Prote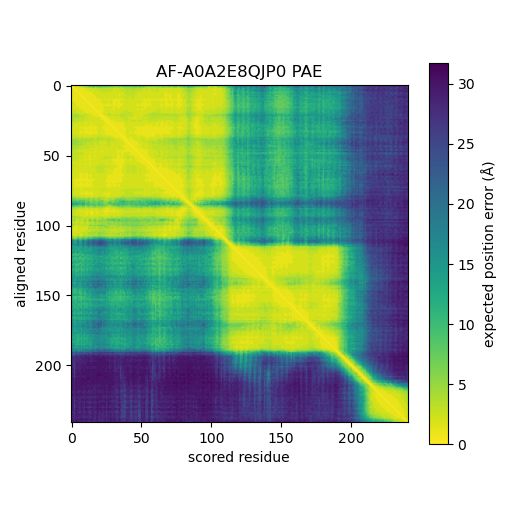in AF-A0A2E8QJP0-F1 (afdb_monomer)

Solvent-accessible surface area (backbone atoms only — not comparable to full-atom values): 14200 Å² total; per-residue (Å²): 132,55,68,49,52,54,55,50,52,50,53,40,52,24,43,43,46,39,52,76,70,68,48,79,75,40,31,68,69,56,50,44,33,37,29,38,50,53,87,47,73,66,39,60,78,67,49,41,79,80,41,67,46,42,38,72,43,58,87,53,52,70,70,59,46,48,49,49,52,51,47,30,36,76,36,47,34,31,40,80,42,70,35,92,88,73,73,42,65,18,51,41,50,36,92,75,52,44,63,88,65,43,50,60,54,79,76,52,59,75,70,71,80,71,75,59,55,75,67,33,46,52,44,30,52,51,51,52,49,53,51,49,52,50,25,66,75,68,72,45,57,68,90,79,47,85,50,69,73,52,46,48,50,44,34,71,67,57,41,85,48,69,69,55,42,36,72,69,64,31,78,95,66,64,56,81,75,56,59,53,53,39,52,54,48,52,43,53,73,69,63,71,68,74,83,73,76,82,62,82,86,63,84,66,86,83,82,74,78,84,78,66,95,60,55,71,62,49,51,52,50,49,54,52,50,54,50,51,51,52,54,51,52,53,52,57,58,64,74,76,111

pLDDT: mean 86.05, std 16.23, range [33.75, 98.19]

Foldseek 3Di:
DDPLLVVLVLLQVQQVQCVVVVHDFADLQVSLCQLLLNDDPCCVVRVSNPTRNGNVPVVQDSVLSSLQVVQQCVQVQWDWDQDPVPRDTGIHGHPDRPSVSGDS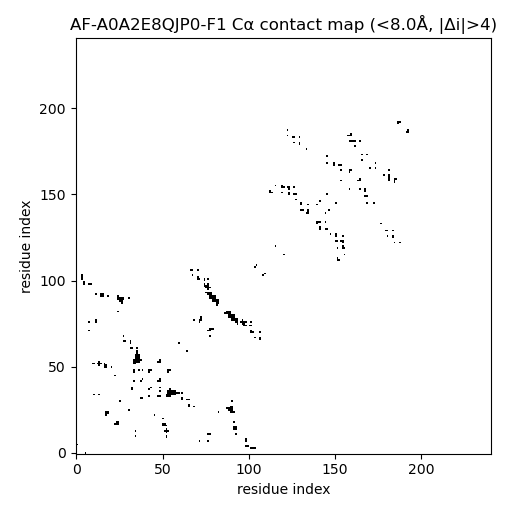CVSVPDPPLPPDDPLLVVLLVLVVVLLVVVCVVVVNDSVLAQDSSLSSVCSVVLDQDPVSSCVSCPPVSDDPSCVVSNVSSVCSVVVVPPPPPPCPVDPDPPPDDDDDDPVVVVVVVVVVVVVVVVVVVVVVVVVVD

Nearest PDB structures (foldseek):
  4q48-assembly1_A  TM=7.851E-01  e=2.881E-02  Deinococcus radiodurans R1 = ATCC 13939 = DSM 20539
  4cdg-assembly2_B  TM=3.710E-01  e=1.318E-04  Homo sapiens
  4q47-assembly1_A  TM=7.027E-01  e=3.370E-02  Deinococcus radiodurans R1 = ATCC 13939 = DSM 20539
  4tmu-assembly1_A  TM=8.587E-01  e=1.536E-01  Cronobacter sakazakii ATCC BAA-894
  6yhr-assembly1_A  TM=7.689E-01  e=7.001E-01  Homo sapiens

Secondary structure (DSSP, 8-state):
--HHHHHHHHHHHHHHHHHHTTPPPB-HHHHHHHHTT---HHHHHTTGGGSTTTTS-TTS-HHHHHHHHHHHHHTTSEEEEE-TTT--EEEEE-SS--GGG--HHHHS---GGG---HHHHHHHHHHHHHHHHHHHHHT--GGGS--HHHHHHHHHH---SHHHHHHHH-GGG--GGGHHHHHHHHHHHHT--TT-STTTT--------PPPTTHHHHHHHHHHHHHHHHHHHHHHHHH--

Sequence (241 aa):
MSIDRAISEHILLALRALEESGKPLMGKRNITLFLQGKVNANSLELELHLQPGWGTLPFISIRKLQSILDGMIEAGIIEIYESPKKGFPVLRASQDPLLEKFSLQSIFPLETGLDLSNQELRLFRLLRKQRADIANETGLFFTKLIPDKALIQIAKSKPKDIDELLSIIGLRRMRDEYSRFIQTISIFNSGEDRESEDLASGESDVNNQPLGNHGALEEKKLEESLFQLNELMKQVIAEDE

Mean predicted aligned error: 13.96 Å

Radius of gyration: 26.56 Å; Cα contacts (8 Å, |Δi|>4): 219; chains: 1; bounding box: 60×56×65 Å

Structure (mmCIF, N/CA/C/O backbone):
data_AF-A0A2E8QJP0-F1
#
_entry.id   AF-A0A2E8QJP0-F1
#
loop_
_atom_site.group_PDB
_atom_site.id
_atom_site.type_symbol
_atom_site.label_atom_id
_atom_site.label_alt_id
_atom_site.label_comp_id
_atom_site.label_asym_id
_atom_site.label_entity_id
_atom_site.label_seq_id
_atom_site.pdbx_PDB_ins_code
_atom_site.Cartn_x
_atom_site.Cartn_y
_atom_site.Cartn_z
_atom_site.occupancy
_atom_site.B_iso_or_equiv
_atom_site.auth_seq_id
_atom_site.auth_comp_id
_atom_site.auth_asym_id
_atom_site.auth_atom_id
_atom_site.pdbx_PDB_model_num
ATOM 1 N N . MET A 1 1 ? 12.442 -6.900 18.381 1.00 71.50 1 MET A N 1
ATOM 2 C CA . MET A 1 1 ? 10.997 -6.852 18.065 1.00 71.50 1 MET A CA 1
ATOM 3 C C . MET A 1 1 ? 10.871 -6.623 16.564 1.00 71.50 1 MET A C 1
ATOM 5 O O . MET A 1 1 ? 11.547 -5.726 16.076 1.00 71.50 1 MET A O 1
ATOM 9 N N . SER A 1 2 ? 10.137 -7.460 15.821 1.00 92.75 2 SER A N 1
ATOM 10 C CA . SER A 1 2 ? 9.938 -7.253 14.375 1.00 92.75 2 SER A CA 1
ATOM 11 C C . SER A 1 2 ? 8.981 -6.083 14.122 1.00 92.75 2 SER A C 1
ATOM 13 O O . SER A 1 2 ? 8.158 -5.764 14.981 1.00 92.75 2 SER A O 1
ATOM 15 N N . ILE A 1 3 ? 9.075 -5.451 12.947 1.00 93.31 3 ILE A N 1
ATOM 16 C CA . ILE A 1 3 ? 8.172 -4.355 12.555 1.00 93.31 3 ILE A CA 1
ATOM 17 C C . ILE A 1 3 ? 6.721 -4.857 12.505 1.00 93.31 3 ILE A C 1
ATOM 19 O O . ILE A 1 3 ? 5.834 -4.194 13.034 1.00 93.31 3 ILE A O 1
ATOM 23 N N . ASP A 1 4 ? 6.500 -6.055 11.953 1.00 93.94 4 ASP A N 1
ATOM 24 C CA . ASP A 1 4 ? 5.189 -6.719 11.898 1.00 93.94 4 ASP A CA 1
ATOM 25 C C . ASP A 1 4 ? 4.535 -6.787 13.284 1.00 93.94 4 ASP A C 1
ATOM 27 O O . ASP A 1 4 ? 3.384 -6.377 13.466 1.00 93.94 4 ASP A O 1
ATOM 31 N N . ARG A 1 5 ? 5.304 -7.236 14.284 1.00 94.69 5 ARG A N 1
ATOM 32 C CA . ARG A 1 5 ? 4.848 -7.343 15.670 1.00 94.69 5 ARG A CA 1
ATOM 33 C C . ARG A 1 5 ? 4.594 -5.974 16.290 1.00 94.69 5 ARG A C 1
ATOM 35 O O . ARG A 1 5 ? 3.540 -5.785 16.884 1.00 94.69 5 ARG A O 1
ATOM 42 N N . ALA A 1 6 ? 5.510 -5.022 16.112 1.00 94.88 6 ALA A N 1
ATOM 43 C CA . ALA A 1 6 ? 5.374 -3.678 16.669 1.00 94.88 6 ALA A CA 1
ATOM 44 C C . ALA A 1 6 ? 4.109 -2.968 16.157 1.00 94.88 6 ALA A C 1
ATOM 46 O O . ALA A 1 6 ? 3.353 -2.415 16.951 1.00 94.88 6 ALA A O 1
ATOM 47 N N . ILE A 1 7 ? 3.839 -3.023 14.845 1.00 95.62 7 ILE A N 1
ATOM 48 C CA . ILE A 1 7 ? 2.628 -2.425 14.260 1.00 95.62 7 ILE A CA 1
ATOM 49 C C . ILE A 1 7 ? 1.371 -3.139 14.765 1.00 95.62 7 ILE A C 1
ATOM 51 O O . ILE A 1 7 ? 0.409 -2.477 15.158 1.00 95.62 7 ILE A O 1
ATOM 55 N N . SER A 1 8 ? 1.382 -4.473 14.785 1.00 96.50 8 SER A N 1
ATOM 56 C CA . SER A 1 8 ? 0.219 -5.261 15.204 1.00 96.50 8 SER A CA 1
ATOM 57 C C . SER A 1 8 ? -0.136 -5.034 16.673 1.00 96.50 8 SER A C 1
ATOM 59 O O . SER A 1 8 ? -1.297 -4.778 16.989 1.00 96.50 8 SER A O 1
ATOM 61 N N . GLU A 1 9 ? 0.858 -5.070 17.568 1.00 95.69 9 GLU A N 1
ATOM 62 C CA . GLU A 1 9 ? 0.681 -4.775 18.996 1.00 95.69 9 GLU A CA 1
ATOM 63 C C . GLU A 1 9 ? 0.152 -3.354 19.192 1.00 95.69 9 GLU A C 1
ATOM 65 O O . GLU A 1 9 ? -0.781 -3.141 19.965 1.00 95.69 9 GLU A O 1
ATOM 70 N N . HIS A 1 10 ? 0.686 -2.390 18.444 1.00 96.19 10 HIS A N 1
ATOM 71 C CA . HIS A 1 10 ? 0.259 -1.005 18.552 1.00 96.19 10 HIS A CA 1
ATOM 72 C C . HIS A 1 10 ? -1.215 -0.808 18.161 1.00 96.19 10 HIS A C 1
ATOM 74 O O . HIS A 1 10 ? -1.974 -0.159 18.882 1.00 96.19 10 HIS A O 1
ATOM 80 N N . ILE A 1 11 ? -1.644 -1.402 17.043 1.00 97.81 11 ILE A N 1
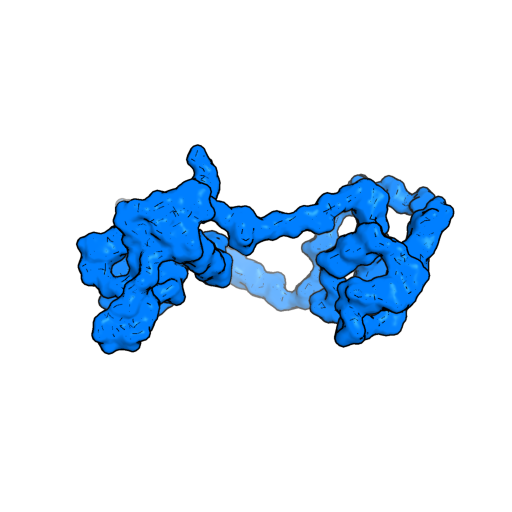ATOM 81 C CA . ILE A 1 11 ? -3.041 -1.338 16.591 1.00 97.81 11 ILE A CA 1
ATOM 82 C C . ILE A 1 11 ? -3.967 -2.066 17.575 1.00 97.81 11 ILE A C 1
ATOM 84 O O . ILE A 1 11 ? -5.045 -1.559 17.883 1.00 97.81 11 ILE A O 1
ATOM 88 N N . LEU A 1 12 ? -3.556 -3.220 18.108 1.00 97.31 12 LEU A N 1
ATOM 89 C CA . LEU A 1 12 ? -4.337 -3.946 19.113 1.00 97.31 12 LEU A CA 1
ATOM 90 C C . LEU A 1 12 ? -4.538 -3.134 20.392 1.00 97.31 12 LEU A C 1
ATOM 92 O O . LEU A 1 12 ? -5.660 -3.062 20.887 1.00 97.31 12 LEU A O 1
ATOM 96 N N . LEU A 1 13 ? -3.474 -2.519 20.914 1.00 96.94 13 LEU A N 1
ATOM 97 C CA . LEU A 1 13 ? -3.552 -1.675 22.108 1.00 96.94 13 LEU A CA 1
ATOM 98 C C . LEU A 1 13 ? -4.499 -0.494 21.887 1.00 96.94 13 LEU A C 1
ATOM 100 O O . LEU A 1 13 ? -5.334 -0.214 22.740 1.00 96.94 13 LEU A O 1
ATOM 104 N N . ALA A 1 14 ? -4.426 0.142 20.717 1.00 97.50 14 ALA A N 1
ATOM 105 C CA . ALA A 1 14 ? -5.326 1.224 20.333 1.00 97.50 14 ALA A CA 1
ATOM 106 C C . ALA A 1 14 ? -6.802 0.772 20.276 1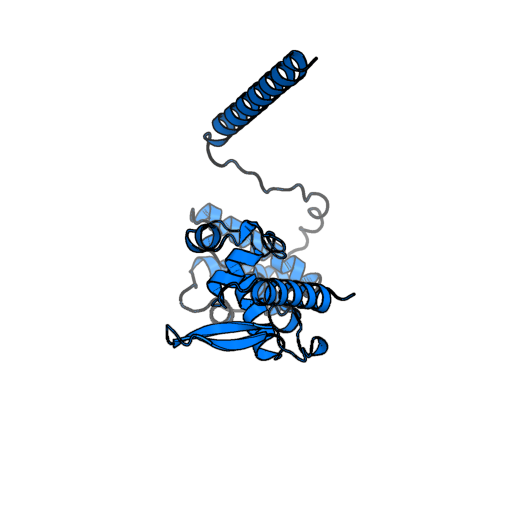.00 97.50 14 ALA A C 1
ATOM 108 O O . ALA A 1 14 ? -7.685 1.464 20.781 1.00 97.50 14 ALA A O 1
ATOM 109 N N . LEU A 1 15 ? -7.083 -0.403 19.701 1.00 97.44 15 LEU A N 1
ATOM 110 C CA . LEU A 1 15 ? -8.443 -0.955 19.641 1.00 97.44 15 LEU A CA 1
ATOM 111 C C . LEU A 1 15 ? -8.984 -1.345 21.022 1.00 97.44 15 LEU A C 1
ATOM 113 O O . LEU A 1 15 ? -10.144 -1.063 21.314 1.00 97.44 15 LEU A O 1
ATOM 117 N N . ARG A 1 16 ? -8.153 -1.956 21.875 1.00 96.81 16 ARG A N 1
ATOM 118 C CA . ARG A 1 16 ? -8.534 -2.311 23.251 1.00 96.81 16 ARG A CA 1
ATOM 119 C C . ARG A 1 16 ? -8.807 -1.069 24.088 1.00 96.81 16 ARG A C 1
ATOM 121 O O . ARG A 1 16 ? -9.842 -1.010 24.734 1.00 96.81 16 ARG A O 1
ATOM 128 N N . ALA A 1 17 ? -7.959 -0.047 23.989 1.00 96.19 17 ALA A N 1
ATOM 129 C CA . ALA A 1 17 ? -8.162 1.215 24.695 1.00 96.19 17 ALA A CA 1
ATOM 130 C C . ALA A 1 17 ? -9.480 1.905 24.301 1.00 96.19 17 ALA A C 1
ATOM 132 O O . ALA A 1 17 ? -10.161 2.457 25.161 1.00 96.19 17 ALA A O 1
ATOM 133 N N . LEU A 1 18 ? -9.867 1.849 23.019 1.00 95.88 18 LEU A N 1
ATOM 134 C CA . LEU A 1 18 ? -11.165 2.356 22.555 1.00 95.88 18 LEU A CA 1
ATOM 135 C C . LEU A 1 18 ? -12.352 1.572 23.131 1.00 95.88 18 LEU A C 1
ATOM 137 O O . LEU A 1 18 ? -13.382 2.164 23.451 1.00 95.88 18 LEU A O 1
ATOM 141 N N . GLU A 1 19 ? -12.226 0.249 23.236 1.00 94.50 19 GLU A N 1
ATOM 142 C CA . GLU A 1 19 ? -13.265 -0.607 23.814 1.00 94.50 19 GLU A CA 1
ATOM 143 C C . GLU A 1 19 ? -13.387 -0.387 25.332 1.00 94.50 19 GLU A C 1
ATOM 145 O O . GLU A 1 19 ? -14.489 -0.189 25.844 1.00 94.50 19 GLU A O 1
ATOM 150 N N . GLU A 1 20 ? -12.256 -0.343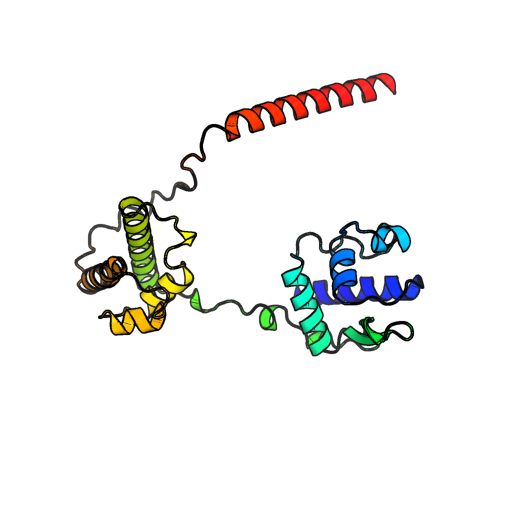 26.039 1.00 95.88 20 GLU A N 1
ATOM 151 C CA . GLU A 1 20 ? -12.169 -0.117 27.486 1.00 95.88 20 GLU A CA 1
ATOM 152 C C . GLU A 1 20 ? -12.690 1.265 27.899 1.00 95.88 20 GLU A C 1
ATOM 154 O O . GLU A 1 20 ? -13.289 1.406 28.966 1.00 95.88 20 GLU A O 1
ATOM 159 N N . SER A 1 21 ? -12.536 2.283 27.046 1.00 95.12 21 SER A N 1
ATOM 160 C CA . SER A 1 21 ? -13.093 3.619 27.287 1.00 95.12 21 SER A CA 1
ATOM 161 C C . SER A 1 21 ? -14.585 3.742 26.961 1.00 95.12 21 SER A C 1
ATOM 163 O O . SER A 1 21 ? -15.151 4.838 27.028 1.00 95.12 21 SER A O 1
ATOM 165 N N . GLY A 1 22 ? -15.244 2.632 26.610 1.00 94.19 22 GLY A N 1
ATOM 166 C CA . GLY A 1 22 ? -16.677 2.579 26.331 1.00 94.19 22 GLY A CA 1
ATOM 167 C C . GLY A 1 22 ? -17.082 3.307 25.047 1.00 94.19 22 GLY A C 1
ATOM 168 O O . GLY A 1 22 ? -18.266 3.603 24.853 1.00 94.19 22 GLY A O 1
ATOM 169 N N . LYS A 1 23 ? -16.125 3.623 24.164 1.00 93.31 23 LYS A N 1
ATOM 170 C CA . LYS A 1 23 ? -16.428 4.232 22.866 1.00 93.31 23 LYS A CA 1
ATOM 171 C C . LYS A 1 23 ? -17.075 3.178 21.958 1.00 93.31 23 LYS A C 1
ATOM 173 O O . LYS A 1 23 ? -16.785 1.986 22.065 1.00 93.31 23 LYS A O 1
ATOM 178 N N . PRO A 1 24 ? -17.987 3.580 21.055 1.00 92.88 24 PRO A N 1
ATOM 179 C CA . PRO A 1 24 ? -18.625 2.626 20.162 1.00 92.88 24 PRO A CA 1
ATOM 180 C C . PRO A 1 24 ? -17.581 1.968 19.257 1.00 92.88 24 PRO A C 1
ATOM 182 O O . PRO A 1 24 ? -16.683 2.641 18.749 1.00 92.88 24 PRO A O 1
ATOM 185 N N . LEU A 1 25 ? -17.748 0.670 18.990 1.00 94.12 25 LEU A N 1
ATOM 186 C CA . LEU A 1 25 ? -16.951 -0.009 17.973 1.00 94.12 25 LEU A CA 1
ATOM 187 C C . LEU A 1 25 ? -17.141 0.677 16.617 1.00 94.12 25 LEU A C 1
ATOM 189 O O . LEU A 1 25 ? -18.231 1.134 16.254 1.00 94.12 25 LEU A O 1
ATOM 193 N N . MET A 1 26 ? -16.055 0.748 15.859 1.00 95.00 26 MET A N 1
ATOM 194 C CA . MET A 1 26 ? -15.968 1.567 14.660 1.00 95.00 26 MET A CA 1
ATOM 195 C C . MET A 1 26 ? -15.584 0.730 13.448 1.00 95.00 26 MET A C 1
ATOM 197 O O . MET A 1 26 ? -14.796 -0.207 13.530 1.00 95.00 26 MET A O 1
ATOM 201 N N . GLY A 1 27 ? -16.125 1.101 12.289 1.00 95.88 27 GLY A N 1
ATOM 202 C CA . GLY A 1 27 ? -15.713 0.508 11.023 1.00 95.88 27 GLY A CA 1
ATOM 203 C C . GLY A 1 27 ? -14.276 0.882 10.655 1.00 95.88 27 GLY A C 1
ATOM 204 O O . GLY A 1 27 ? -13.738 1.900 11.105 1.00 95.88 27 GLY A O 1
ATOM 205 N N . LYS A 1 28 ? -13.687 0.094 9.748 1.00 96.81 28 LYS A N 1
ATOM 206 C CA . LYS A 1 28 ? -12.298 0.226 9.271 1.00 96.81 28 LYS A CA 1
ATOM 207 C C . LYS A 1 28 ? -11.877 1.665 8.970 1.00 96.81 28 LYS A C 1
ATOM 209 O O . LYS A 1 28 ? -10.817 2.100 9.406 1.00 96.81 28 LYS A O 1
ATOM 214 N N . ARG A 1 29 ? -12.721 2.432 8.269 1.00 96.19 29 ARG A N 1
ATOM 215 C CA . ARG A 1 29 ? -12.435 3.833 7.914 1.00 96.19 29 ARG A CA 1
ATOM 216 C C . ARG A 1 29 ? -12.200 4.715 9.142 1.00 96.19 29 ARG A C 1
ATOM 218 O O . ARG A 1 29 ? -11.242 5.477 9.147 1.00 96.19 29 ARG A O 1
ATOM 225 N N . ASN A 1 30 ? -13.055 4.621 10.155 1.00 96.62 30 ASN A N 1
ATOM 226 C CA . ASN A 1 30 ? -12.936 5.450 11.353 1.00 96.62 30 ASN A CA 1
ATOM 227 C C . ASN A 1 30 ? -11.708 5.047 12.177 1.00 96.62 30 ASN A C 1
ATOM 229 O O . ASN A 1 30 ? -10.981 5.929 12.618 1.00 96.62 30 ASN A O 1
ATOM 233 N N . ILE A 1 31 ? -11.412 3.745 12.281 1.00 97.88 31 ILE A N 1
ATOM 234 C CA . ILE A 1 31 ? -10.175 3.251 12.911 1.00 97.88 31 ILE A CA 1
ATOM 235 C C . ILE A 1 31 ? -8.928 3.753 12.172 1.00 97.88 31 ILE A C 1
ATOM 237 O O . ILE A 1 31 ? -7.974 4.202 12.797 1.00 97.88 31 ILE A O 1
ATOM 241 N N . THR A 1 32 ? -8.935 3.755 10.837 1.00 98.12 32 THR A N 1
ATOM 242 C CA . THR A 1 32 ? -7.820 4.313 10.054 1.00 98.12 32 THR A CA 1
ATOM 243 C C . THR A 1 32 ? -7.605 5.799 10.360 1.00 98.12 32 THR A C 1
ATOM 245 O O . THR A 1 32 ? -6.472 6.229 10.561 1.00 98.12 32 THR A O 1
ATOM 248 N N . LEU A 1 33 ? -8.682 6.592 10.407 1.00 97.50 33 LEU A N 1
ATOM 249 C CA . LEU A 1 33 ? -8.597 8.026 10.706 1.00 97.50 33 LEU A CA 1
ATOM 250 C C . LEU A 1 33 ? -8.144 8.285 12.148 1.00 97.50 33 LEU A C 1
ATOM 252 O O . LEU A 1 33 ? -7.353 9.197 12.370 1.00 97.50 33 LEU A O 1
ATOM 256 N N . PHE A 1 34 ? -8.603 7.461 13.091 1.00 98.12 34 PHE A N 1
ATOM 257 C CA . PHE A 1 34 ? -8.194 7.470 14.493 1.00 98.12 34 PHE A CA 1
ATOM 258 C C . PHE A 1 34 ? -6.680 7.287 14.648 1.00 98.12 34 PHE A C 1
ATOM 260 O O . PHE A 1 34 ? -5.993 8.164 15.170 1.00 98.12 34 PHE A O 1
ATOM 267 N N . LEU A 1 35 ? -6.148 6.198 14.093 1.00 98.19 35 LEU A N 1
ATOM 268 C CA . LEU A 1 35 ? -4.722 5.865 14.146 1.00 98.19 35 LEU A CA 1
ATOM 269 C C . LEU A 1 35 ? -3.843 6.913 13.445 1.00 98.19 35 LEU A C 1
ATOM 271 O O . LEU A 1 35 ? -2.705 7.141 13.844 1.00 98.19 35 LEU A O 1
ATOM 275 N N . GLN A 1 36 ? -4.362 7.585 12.415 1.00 97.81 36 GLN A N 1
ATOM 276 C CA . GLN A 1 36 ? -3.665 8.692 11.755 1.00 97.81 36 GLN A CA 1
ATOM 277 C C . GLN A 1 36 ? -3.804 10.047 12.464 1.00 97.81 36 GLN A C 1
ATOM 279 O O . GLN A 1 36 ? -3.150 11.008 12.057 1.00 97.81 36 GLN A O 1
ATOM 284 N N . GLY A 1 37 ? -4.682 10.162 13.461 1.00 97.31 37 GLY A N 1
ATOM 285 C CA . GLY A 1 37 ? -4.937 11.421 14.158 1.00 97.31 37 GLY A CA 1
ATOM 286 C C . GLY A 1 37 ? -5.680 12.446 13.298 1.00 97.31 37 GLY A C 1
ATOM 287 O O . GLY A 1 37 ? -5.455 13.651 13.408 1.00 97.31 37 GLY A O 1
ATOM 288 N N . LYS A 1 38 ? -6.531 11.982 12.373 1.00 96.81 38 LYS A N 1
ATOM 289 C CA . LYS A 1 38 ? -7.280 12.852 11.458 1.00 96.81 38 LYS A CA 1
ATOM 290 C C . LYS A 1 38 ? -8.565 13.345 12.101 1.00 96.81 38 LYS A C 1
ATOM 292 O O . LYS A 1 38 ? -9.507 12.577 12.298 1.00 96.81 38 LYS A O 1
ATOM 297 N N . VAL A 1 39 ? -8.630 14.656 12.308 1.00 94.88 39 VAL A N 1
ATOM 298 C CA . VAL A 1 39 ? -9.823 15.337 12.809 1.00 94.88 39 VAL A CA 1
ATOM 299 C C . VAL A 1 39 ? -10.964 15.252 11.790 1.00 94.88 39 VAL A C 1
ATOM 301 O O . VAL A 1 39 ? -10.807 15.545 10.606 1.00 94.88 39 VAL A O 1
ATOM 304 N N . ASN A 1 40 ? -12.127 14.830 12.269 1.00 93.62 40 ASN A N 1
ATOM 305 C CA . ASN A 1 40 ? -13.414 14.818 11.586 1.00 93.62 40 ASN A CA 1
ATOM 306 C C . ASN A 1 40 ? -14.553 14.946 12.621 1.00 93.62 40 ASN A C 1
ATOM 308 O O . ASN A 1 40 ? -14.307 14.897 13.828 1.00 93.62 40 ASN A O 1
ATOM 312 N N . ALA A 1 41 ? -15.799 15.080 12.157 1.00 93.81 41 ALA A N 1
ATOM 313 C CA . ALA A 1 41 ? -16.962 15.236 13.036 1.00 93.81 41 ALA A CA 1
ATOM 314 C C . ALA A 1 41 ? -17.060 14.119 14.095 1.00 93.81 41 ALA A C 1
ATOM 316 O O . ALA A 1 41 ? -17.123 14.419 15.283 1.00 93.81 41 ALA A O 1
ATOM 317 N N . ASN A 1 42 ? -16.942 12.848 13.688 1.00 92.19 42 ASN A N 1
ATOM 318 C CA . ASN A 1 42 ? -17.013 11.710 14.613 1.00 92.19 42 ASN A CA 1
ATOM 319 C C . ASN A 1 42 ? -15.882 11.738 15.650 1.00 92.19 42 ASN A C 1
ATOM 321 O O . ASN A 1 42 ? -16.102 11.388 16.804 1.00 92.19 42 ASN A O 1
ATOM 325 N N . SER A 1 43 ? -14.663 12.129 15.260 1.00 93.88 43 SER A N 1
ATOM 326 C CA . SER A 1 43 ? -13.536 12.168 16.202 1.00 93.88 43 SER A CA 1
ATOM 327 C C . SER A 1 43 ? -13.664 13.258 17.262 1.00 93.88 43 SER A C 1
ATOM 329 O O . SER A 1 43 ? -13.100 13.115 18.344 1.00 93.88 43 SER A O 1
ATOM 331 N N . LEU A 1 44 ? -14.377 14.342 16.948 1.00 94.75 44 LEU A N 1
ATOM 332 C CA . LEU A 1 44 ? -14.668 15.404 17.907 1.00 94.75 44 LEU A CA 1
ATOM 333 C C . LEU A 1 44 ? -15.840 14.997 18.802 1.00 94.75 44 LEU A C 1
ATOM 335 O O . LEU A 1 44 ? -15.700 15.033 20.017 1.00 94.75 44 LEU A O 1
ATOM 339 N N . GLU A 1 45 ? -16.939 14.523 18.208 1.00 95.38 45 GLU A N 1
ATOM 340 C CA . GLU A 1 45 ? -18.142 14.078 18.926 1.00 95.38 45 GLU A CA 1
ATOM 341 C C . GLU A 1 45 ? -17.849 12.950 19.924 1.00 95.38 45 GLU A C 1
ATOM 343 O O . GLU A 1 45 ? -18.355 12.950 21.041 1.00 95.38 45 GLU A O 1
ATOM 348 N N . LEU A 1 46 ? -17.002 11.994 19.536 1.00 95.00 46 LEU A N 1
ATOM 349 C CA . LEU A 1 46 ? -16.612 10.872 20.388 1.00 95.00 46 LEU A CA 1
ATOM 350 C C . LEU A 1 46 ? -15.338 1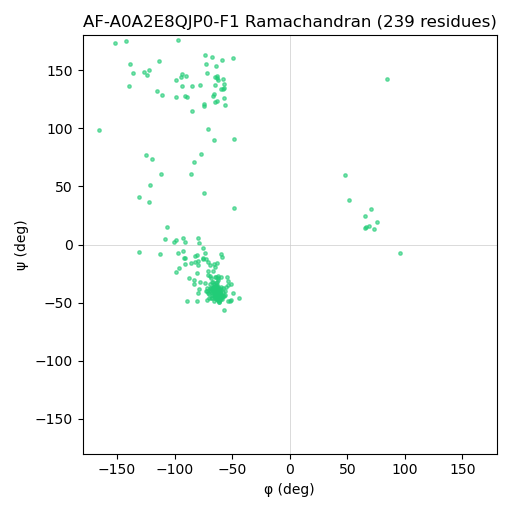1.147 21.195 1.00 95.00 46 LEU A C 1
ATOM 352 O O . LEU A 1 46 ? -14.853 10.231 21.858 1.00 95.00 46 LEU A O 1
ATOM 356 N N . GLU A 1 47 ? -14.783 12.362 21.145 1.00 96.69 47 GLU A N 1
ATOM 357 C CA . GLU A 1 47 ? -13.552 12.750 21.854 1.00 96.69 47 GLU A CA 1
ATOM 358 C C . GLU A 1 47 ? -12.380 11.784 21.603 1.00 96.69 47 GLU A C 1
ATOM 360 O O . GLU A 1 47 ? -11.596 11.454 22.495 1.00 96.69 47 GLU A O 1
ATOM 365 N N . LEU A 1 48 ? -12.266 11.286 20.369 1.00 96.44 48 LEU A N 1
ATOM 366 C CA . LEU A 1 48 ? -11.256 10.290 20.017 1.00 96.44 48 LEU A CA 1
ATOM 367 C C . LEU A 1 48 ? -9.832 10.837 20.153 1.00 96.44 48 LEU A C 1
ATOM 369 O O . LEU A 1 48 ? -8.914 10.084 20.437 1.00 96.44 48 LEU A O 1
ATOM 373 N N . HIS A 1 49 ? -9.652 12.146 19.999 1.00 96.00 49 HIS A N 1
ATOM 374 C CA . HIS A 1 49 ? -8.366 12.821 20.172 1.00 96.00 49 HIS A CA 1
ATOM 375 C C . HIS A 1 49 ? -7.799 12.738 21.599 1.00 96.00 49 HIS A C 1
ATOM 377 O O . HIS A 1 49 ? -6.612 12.986 21.787 1.00 96.00 49 HIS A O 1
ATOM 383 N N . LEU A 1 50 ? -8.624 12.373 22.586 1.00 96.19 50 LEU A N 1
ATOM 384 C CA . LEU A 1 50 ? -8.202 12.140 23.969 1.00 96.19 50 LEU A CA 1
ATOM 385 C C . LEU A 1 50 ? -7.854 10.669 24.247 1.00 96.19 50 LEU A C 1
ATOM 387 O O . LEU A 1 50 ? -7.435 10.337 25.352 1.00 96.19 50 LEU A O 1
ATOM 391 N N . GLN A 1 51 ? -8.072 9.770 23.282 1.00 96.75 51 GLN A N 1
ATOM 392 C CA . GLN A 1 51 ? -7.927 8.331 23.493 1.00 96.75 51 GLN A CA 1
ATOM 393 C C . GLN A 1 51 ? -6.503 7.846 23.180 1.00 96.75 51 GLN A C 1
ATOM 395 O O . GLN A 1 51 ? -5.887 8.317 22.215 1.00 96.75 51 GLN A O 1
ATOM 400 N N . PRO A 1 52 ? -5.990 6.847 23.923 1.00 95.19 52 PRO A N 1
ATOM 401 C CA . PRO A 1 52 ? -4.737 6.184 23.581 1.00 95.19 52 PRO A CA 1
ATOM 402 C C . PRO A 1 52 ? -4.802 5.574 22.177 1.00 95.19 52 PRO A C 1
ATOM 404 O O . PRO A 1 52 ? -5.773 4.909 21.827 1.00 95.19 52 PRO A O 1
ATOM 407 N N . GLY A 1 53 ? -3.764 5.786 21.367 1.00 95.38 53 GLY A N 1
ATOM 408 C CA . GLY A 1 53 ? -3.742 5.332 19.970 1.00 95.38 53 GLY A CA 1
ATOM 409 C C . GLY A 1 53 ? -4.171 6.392 18.951 1.00 95.38 53 GLY A C 1
ATOM 410 O O . GLY A 1 53 ? -4.008 6.172 17.750 1.00 95.38 53 GLY A O 1
ATOM 411 N N . TRP A 1 54 ? -4.665 7.554 19.392 1.00 97.56 54 TRP A N 1
ATOM 412 C CA . TRP A 1 54 ? -4.908 8.674 18.485 1.00 97.56 54 TRP A CA 1
ATOM 413 C C . TRP A 1 54 ? -3.600 9.165 17.866 1.00 97.56 54 TRP A C 1
ATOM 415 O O . TRP A 1 54 ? -2.673 9.558 18.574 1.00 97.56 54 TRP A O 1
ATOM 425 N N . GLY A 1 55 ? -3.534 9.188 16.535 1.00 97.38 55 GLY A N 1
ATOM 426 C CA . GLY A 1 55 ? -2.403 9.789 15.826 1.00 97.38 55 GLY A CA 1
ATOM 427 C C . GLY A 1 55 ? -1.070 9.083 16.025 1.00 97.38 55 GLY A C 1
ATOM 428 O O . GLY A 1 55 ? -0.031 9.717 15.875 1.00 97.38 55 GLY A O 1
ATOM 429 N N . THR A 1 56 ? -1.075 7.793 16.348 1.00 97.25 56 THR A N 1
ATOM 430 C CA . THR A 1 56 ? 0.153 7.032 16.588 1.00 97.25 56 THR A CA 1
ATOM 431 C C . THR A 1 56 ? 0.787 6.443 15.330 1.00 97.25 56 THR A C 1
ATOM 433 O O . THR A 1 56 ? 1.970 6.103 15.335 1.00 97.25 56 THR A O 1
ATOM 436 N N . LEU A 1 57 ? 0.044 6.383 14.221 1.00 97.38 57 LEU A N 1
ATOM 437 C CA . LEU A 1 57 ? 0.534 5.966 12.903 1.00 97.38 57 LEU A CA 1
ATOM 438 C C . LEU A 1 57 ? 0.342 7.069 11.838 1.00 97.38 57 LEU A C 1
ATOM 440 O O . LEU A 1 57 ? -0.192 6.795 10.757 1.00 97.38 57 LEU A O 1
ATOM 444 N N . PRO A 1 58 ? 0.778 8.325 12.080 1.00 96.94 58 PRO A N 1
ATOM 445 C CA . PRO A 1 58 ? 0.504 9.446 11.178 1.00 96.94 58 PRO A CA 1
ATOM 446 C C . PRO A 1 58 ? 1.294 9.353 9.862 1.00 96.94 58 PRO A C 1
ATOM 448 O O . PRO A 1 58 ? 0.888 9.919 8.848 1.00 96.94 58 PRO A O 1
ATOM 451 N N . PHE A 1 59 ? 2.407 8.614 9.864 1.00 95.75 59 PHE A N 1
ATOM 452 C CA . PHE A 1 59 ? 3.312 8.435 8.726 1.00 95.75 59 PHE A CA 1
ATOM 453 C C . PHE A 1 59 ? 2.849 7.356 7.730 1.00 95.75 59 PHE A C 1
ATOM 455 O O . PHE A 1 59 ? 3.344 7.301 6.602 1.00 95.75 59 PHE A O 1
ATOM 462 N N . ILE A 1 60 ? 1.901 6.491 8.108 1.00 95.88 60 ILE A N 1
ATOM 463 C CA . ILE A 1 60 ? 1.350 5.465 7.213 1.00 95.88 60 ILE A CA 1
ATOM 464 C C . ILE A 1 60 ? 0.166 6.069 6.468 1.00 95.88 60 ILE A C 1
ATOM 466 O O . ILE A 1 60 ? -0.758 6.576 7.090 1.00 95.88 60 ILE A O 1
ATOM 470 N N . SER A 1 61 ? 0.150 6.005 5.134 1.00 95.94 61 SER A N 1
ATOM 471 C CA . SER A 1 61 ? -0.974 6.533 4.348 1.00 95.94 61 SER A CA 1
ATOM 472 C C . SER A 1 61 ? -2.284 5.781 4.625 1.00 95.94 61 SER A C 1
ATOM 474 O O . SER A 1 61 ? -2.267 4.591 4.931 1.00 95.94 61 SER A O 1
ATOM 476 N N . ILE A 1 62 ? -3.433 6.447 4.431 1.00 95.81 62 ILE A N 1
ATOM 477 C CA . ILE A 1 62 ? -4.774 5.870 4.670 1.00 95.81 62 ILE A CA 1
ATOM 478 C C . ILE A 1 62 ? -4.925 4.524 3.960 1.00 95.81 62 ILE A C 1
ATOM 480 O O . ILE A 1 62 ? -5.361 3.550 4.564 1.00 95.81 62 ILE A O 1
ATOM 484 N N . ARG A 1 63 ? -4.538 4.462 2.679 1.00 95.62 63 ARG A N 1
ATOM 485 C CA . ARG A 1 63 ? -4.654 3.240 1.871 1.00 95.62 63 ARG A CA 1
ATOM 486 C C . ARG A 1 63 ? -3.798 2.109 2.434 1.00 95.62 63 ARG A C 1
ATOM 488 O O . ARG A 1 63 ? -4.298 1.004 2.579 1.00 95.62 63 ARG A O 1
ATOM 495 N N . LYS A 1 64 ? -2.536 2.389 2.787 1.00 97.06 64 LYS A N 1
ATOM 496 C CA . LYS A 1 64 ? -1.637 1.379 3.363 1.00 97.06 64 LYS A CA 1
ATOM 497 C C . LYS A 1 64 ? -2.154 0.886 4.711 1.00 97.06 64 LYS A C 1
ATOM 499 O O . LYS A 1 64 ? -2.166 -0.312 4.949 1.00 97.06 64 LYS A O 1
ATOM 504 N N . LEU A 1 65 ? -2.629 1.790 5.563 1.00 97.94 65 LEU A N 1
ATOM 505 C CA . LEU A 1 65 ? -3.160 1.418 6.868 1.00 97.94 65 LEU A CA 1
ATOM 506 C C . LEU A 1 65 ? -4.448 0.589 6.751 1.00 97.94 65 LEU A C 1
ATOM 508 O O . LEU A 1 65 ? -4.620 -0.367 7.495 1.00 97.94 65 LEU A O 1
ATOM 512 N N . GLN A 1 66 ? -5.313 0.881 5.775 1.00 97.75 66 GLN A N 1
ATOM 513 C CA . GLN A 1 66 ? -6.463 0.024 5.470 1.00 97.75 66 GLN A CA 1
ATOM 514 C C . GLN A 1 66 ? -6.039 -1.380 5.031 1.00 97.75 66 GLN A C 1
ATOM 516 O O . GLN A 1 66 ? -6.594 -2.342 5.549 1.00 97.75 66 GLN A O 1
ATOM 521 N N . SER A 1 67 ? -5.042 -1.503 4.148 1.00 97.62 67 SER A N 1
ATOM 522 C CA . SER A 1 67 ? -4.500 -2.809 3.743 1.00 97.62 67 SER A CA 1
ATOM 523 C C . SER A 1 67 ? -3.873 -3.574 4.913 1.00 97.62 67 SER A C 1
ATOM 525 O O . SER A 1 67 ? -4.024 -4.787 4.994 1.00 97.62 67 SER A O 1
ATOM 527 N N . ILE A 1 68 ? -3.215 -2.873 5.844 1.00 97.94 68 ILE A N 1
ATOM 528 C CA . ILE A 1 68 ? -2.705 -3.467 7.090 1.00 97.94 68 ILE A CA 1
ATOM 529 C C . ILE A 1 68 ? -3.856 -4.026 7.926 1.00 97.94 68 ILE A C 1
ATOM 531 O O . ILE A 1 68 ? -3.798 -5.182 8.330 1.00 97.94 68 ILE A O 1
ATOM 535 N N . LEU A 1 69 ? -4.912 -3.237 8.151 1.00 98.12 69 LEU A N 1
ATOM 536 C CA . LEU A 1 69 ? -6.081 -3.688 8.910 1.00 98.12 69 LEU A CA 1
ATOM 537 C C . LEU A 1 69 ? -6.754 -4.897 8.250 1.00 98.12 69 LEU A C 1
ATO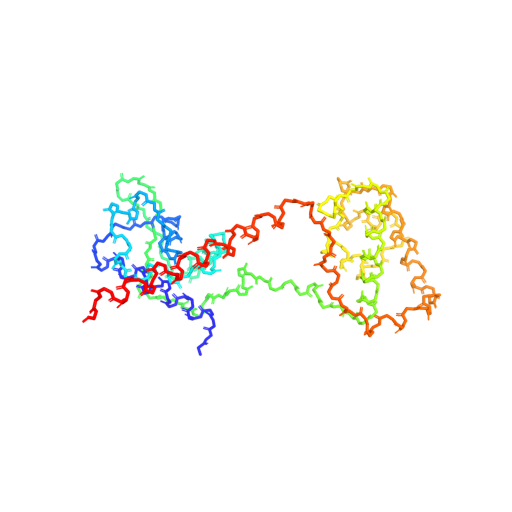M 539 O O . LEU A 1 69 ? -7.125 -5.825 8.957 1.00 98.12 69 LEU A O 1
ATOM 543 N N . ASP A 1 70 ? -6.867 -4.915 6.920 1.00 97.81 70 ASP A N 1
ATOM 544 C CA . ASP A 1 70 ? -7.417 -6.057 6.182 1.00 97.81 70 ASP A CA 1
ATOM 545 C C . ASP A 1 70 ? -6.569 -7.322 6.382 1.00 97.81 70 ASP A C 1
ATOM 547 O O . ASP A 1 70 ? -7.106 -8.358 6.766 1.00 97.81 70 ASP A O 1
ATOM 551 N N . GLY A 1 71 ? -5.241 -7.231 6.252 1.00 97.12 71 GLY A N 1
ATOM 552 C CA . GLY A 1 71 ? -4.365 -8.376 6.522 1.00 97.12 71 GLY A CA 1
ATOM 553 C C . GLY A 1 71 ? -4.396 -8.833 7.986 1.00 97.12 71 GLY A C 1
ATOM 554 O O . GLY A 1 71 ? -4.305 -10.026 8.264 1.00 97.12 71 GLY A O 1
ATOM 555 N N . MET A 1 72 ? -4.574 -7.916 8.944 1.00 98.06 72 MET A N 1
ATOM 556 C CA . MET A 1 72 ? -4.748 -8.272 10.361 1.00 98.06 72 MET A CA 1
ATOM 557 C C . MET A 1 72 ? -6.087 -8.973 10.630 1.00 98.06 72 MET A C 1
ATOM 559 O O . MET A 1 72 ? -6.150 -9.846 11.496 1.00 98.06 72 MET A O 1
ATOM 563 N N . ILE A 1 73 ? -7.146 -8.611 9.901 1.00 97.12 73 ILE A N 1
ATOM 564 C CA . ILE A 1 73 ? -8.439 -9.304 9.946 1.00 97.12 73 ILE A CA 1
ATOM 565 C C . ILE A 1 73 ? -8.287 -10.722 9.386 1.00 97.12 73 ILE A C 1
ATOM 567 O O . ILE A 1 73 ? -8.683 -11.683 10.040 1.00 97.12 73 ILE A O 1
ATOM 571 N N . GLU A 1 74 ? -7.662 -10.868 8.215 1.00 96.19 74 GLU A N 1
ATOM 572 C CA . GLU A 1 74 ? -7.409 -12.174 7.585 1.00 96.19 74 GLU A CA 1
ATOM 573 C C . GLU A 1 74 ? -6.552 -13.093 8.470 1.00 96.19 74 GLU A C 1
ATOM 575 O O . GLU A 1 74 ? -6.803 -14.295 8.555 1.00 96.19 74 GLU A O 1
ATOM 580 N N . ALA A 1 75 ? -5.577 -12.526 9.186 1.00 95.62 75 ALA A N 1
ATOM 581 C CA . ALA A 1 75 ? -4.739 -13.253 10.139 1.00 95.62 75 ALA A CA 1
ATOM 582 C C . ALA A 1 75 ? -5.457 -13.624 11.457 1.00 95.62 75 ALA A C 1
ATOM 584 O O . ALA A 1 75 ? -4.886 -14.352 12.273 1.00 95.62 75 ALA A O 1
ATOM 585 N N . GLY A 1 76 ? -6.686 -13.140 11.685 1.00 96.00 76 GLY A N 1
ATOM 586 C CA . GLY A 1 76 ? -7.452 -13.369 12.916 1.00 96.00 76 GLY A CA 1
ATOM 587 C C . GLY A 1 76 ? -6.978 -12.546 14.120 1.00 96.00 76 GLY A C 1
ATOM 588 O O . GLY A 1 76 ? -7.262 -12.895 15.264 1.00 96.00 76 GLY A O 1
ATOM 589 N N . ILE A 1 77 ? -6.232 -11.463 13.882 1.00 97.00 77 ILE A N 1
ATOM 590 C CA . ILE A 1 77 ? -5.770 -10.539 14.930 1.00 97.00 77 ILE A CA 1
ATOM 591 C C . ILE A 1 77 ? -6.861 -9.515 15.267 1.00 97.00 77 ILE A C 1
ATOM 593 O O . ILE A 1 77 ? -6.999 -9.097 16.418 1.00 97.00 77 ILE A O 1
ATOM 597 N N . ILE A 1 78 ? -7.645 -9.114 14.267 1.00 97.88 78 ILE A N 1
ATOM 598 C CA . ILE A 1 78 ? -8.797 -8.221 14.412 1.00 97.88 78 ILE A CA 1
ATOM 599 C C . ILE A 1 78 ? -10.055 -9.004 14.042 1.00 97.88 78 ILE A C 1
ATOM 601 O O . ILE A 1 78 ? -10.113 -9.647 12.998 1.00 97.88 78 ILE A O 1
ATOM 605 N N . GLU A 1 79 ? -11.077 -8.915 14.884 1.00 97.06 79 GLU A N 1
ATOM 606 C CA . GLU A 1 79 ? -12.386 -9.511 14.646 1.00 97.06 79 GLU A CA 1
ATOM 607 C C . GLU A 1 79 ? -13.332 -8.485 14.009 1.00 97.06 79 GLU A C 1
ATOM 609 O O . GLU A 1 79 ? -13.313 -7.295 14.347 1.00 97.06 79 GLU A O 1
ATOM 614 N N . ILE A 1 80 ? -14.190 -8.955 13.100 1.00 96.50 80 ILE A N 1
ATOM 615 C CA . ILE A 1 80 ? -15.297 -8.167 12.554 1.00 96.50 80 ILE A CA 1
ATOM 616 C C . ILE A 1 80 ? -16.577 -8.549 13.295 1.00 96.50 80 ILE A C 1
ATOM 618 O O . ILE A 1 80 ? -16.960 -9.716 13.318 1.00 96.50 80 ILE A O 1
ATOM 622 N N . TYR A 1 81 ? -17.266 -7.544 13.830 1.00 94.06 81 TYR A N 1
ATOM 623 C CA . TYR A 1 81 ? -18.615 -7.669 14.376 1.00 94.06 81 TYR A CA 1
ATOM 624 C C . TYR A 1 81 ? -19.600 -6.873 13.535 1.00 94.06 81 TYR A C 1
ATOM 626 O O . TYR A 1 81 ? -19.240 -5.911 12.857 1.00 94.06 81 TYR A O 1
ATOM 634 N N . GLU A 1 82 ? -20.871 -7.236 13.626 1.00 91.38 82 GLU A N 1
ATOM 635 C CA . GLU A 1 82 ? -21.948 -6.437 13.068 1.00 91.38 82 GLU A CA 1
ATOM 636 C C . GLU A 1 82 ? -22.459 -5.445 14.118 1.00 91.38 82 GLU A C 1
ATOM 638 O O . GLU A 1 82 ? -22.775 -5.810 15.252 1.00 91.38 82 GLU A O 1
ATOM 643 N N . SER A 1 83 ? -22.521 -4.160 13.759 1.00 86.50 83 SER A N 1
ATOM 644 C CA . SER A 1 83 ? -23.059 -3.134 14.650 1.00 86.50 83 SER A CA 1
ATOM 645 C C . SER A 1 83 ? -24.553 -3.374 14.902 1.00 86.50 83 SER A C 1
ATOM 647 O O . SER A 1 83 ? -25.332 -3.270 13.951 1.00 86.50 83 SER A O 1
ATOM 649 N N . PRO A 1 84 ? -25.003 -3.537 16.163 1.00 76.19 84 PRO A N 1
ATOM 650 C CA . PRO A 1 84 ? -26.411 -3.808 16.467 1.00 76.19 84 PRO A CA 1
ATOM 651 C C . PRO A 1 84 ? -27.374 -2.721 15.976 1.00 76.19 84 PRO A C 1
ATOM 653 O O . PRO A 1 84 ? -28.538 -2.987 15.706 1.00 76.19 84 PRO A O 1
ATOM 656 N N . LYS A 1 85 ? -26.899 -1.470 15.881 1.00 77.62 85 LYS A N 1
ATOM 657 C CA . LYS A 1 85 ? -27.732 -0.314 15.515 1.00 77.62 85 LYS A CA 1
ATOM 658 C C . LYS A 1 85 ? -27.826 -0.075 14.012 1.00 77.62 85 LYS A C 1
ATOM 660 O O . LYS A 1 85 ? -28.782 0.553 13.572 1.00 77.62 85 LYS A O 1
ATOM 665 N N . LYS A 1 86 ? -26.801 -0.457 13.247 1.00 79.69 86 LYS A N 1
ATOM 666 C CA . LYS A 1 86 ? -26.672 -0.042 11.841 1.00 79.69 86 LYS A CA 1
ATOM 667 C C . LYS A 1 86 ? -26.382 -1.184 10.862 1.00 79.69 86 LYS A C 1
ATOM 669 O O . LYS A 1 86 ? -26.344 -0.915 9.669 1.00 79.69 86 LYS A O 1
ATOM 674 N N . GLY A 1 87 ? -26.135 -2.407 11.337 1.00 87.06 87 GLY A N 1
ATOM 675 C CA . GLY A 1 87 ? -25.800 -3.549 10.476 1.00 87.06 87 GLY A CA 1
ATOM 676 C C . GLY A 1 87 ? -24.464 -3.408 9.735 1.00 87.06 87 GLY A C 1
ATOM 677 O O . GLY A 1 87 ? -24.205 -4.103 8.761 1.00 87.06 87 GLY A O 1
ATOM 678 N N . PHE A 1 88 ? -23.611 -2.459 10.136 1.00 89.81 88 PHE A N 1
ATOM 679 C CA . PHE A 1 88 ? -22.320 -2.232 9.483 1.00 89.81 88 PHE A CA 1
ATOM 680 C C . PHE A 1 88 ? -21.197 -2.999 10.183 1.00 89.81 88 PHE A C 1
ATOM 682 O O . PHE A 1 88 ? -21.223 -3.099 11.415 1.00 89.81 88 PHE A O 1
ATOM 689 N N . PRO A 1 89 ? -20.178 -3.464 9.434 1.00 94.62 89 PRO A N 1
ATOM 690 C CA . PRO A 1 89 ? -19.022 -4.127 10.013 1.00 94.62 89 PRO A CA 1
ATOM 691 C C . PRO A 1 89 ? -18.203 -3.142 10.852 1.00 94.62 89 PRO A C 1
ATOM 693 O O . PRO A 1 89 ? -17.808 -2.064 10.388 1.00 94.62 89 PRO A O 1
ATOM 696 N N . VAL A 1 90 ? -17.934 -3.533 12.091 1.00 96.31 90 VAL A N 1
ATOM 697 C CA . VAL A 1 90 ? -17.100 -2.812 13.052 1.00 96.31 90 VAL A CA 1
ATOM 698 C C . VAL A 1 90 ? -15.950 -3.700 13.503 1.00 96.31 90 VAL A C 1
ATOM 700 O O . VAL A 1 90 ? -16.061 -4.923 13.493 1.00 96.31 90 VAL A O 1
ATOM 703 N N . LEU A 1 91 ? -14.830 -3.076 13.851 1.00 97.19 91 LEU A N 1
ATOM 704 C CA . LEU A 1 91 ? -13.601 -3.775 14.205 1.00 97.19 91 LEU A CA 1
ATOM 705 C C . LEU A 1 91 ? -13.448 -3.873 15.719 1.00 97.19 91 LEU A C 1
ATOM 707 O O . LEU A 1 91 ? -13.730 -2.909 16.434 1.00 97.19 91 LEU A O 1
ATOM 711 N N . ARG A 1 92 ? -12.939 -5.016 16.175 1.00 96.12 92 ARG A N 1
ATOM 712 C CA . ARG A 1 92 ? -12.574 -5.289 17.566 1.00 96.12 92 ARG A CA 1
ATOM 713 C C . ARG A 1 92 ? -11.221 -5.997 17.616 1.00 96.12 92 ARG A C 1
ATOM 715 O O . ARG A 1 92 ? -10.891 -6.761 16.713 1.00 96.12 92 ARG A O 1
ATOM 722 N N . ALA A 1 93 ? -10.431 -5.761 18.659 1.00 96.44 93 ALA A N 1
ATOM 723 C CA . ALA A 1 93 ? -9.243 -6.572 18.910 1.00 96.44 93 ALA A CA 1
ATOM 724 C C . ALA A 1 93 ? -9.641 -8.023 19.236 1.00 96.44 93 ALA A C 1
ATOM 726 O O . ALA A 1 93 ? -10.563 -8.239 20.023 1.00 96.44 93 ALA A O 1
ATOM 727 N N . SER A 1 94 ? -8.930 -9.005 18.674 1.00 96.25 94 SER A N 1
ATOM 728 C CA . SER A 1 94 ? -9.103 -10.407 19.065 1.00 96.25 94 SER A CA 1
ATOM 729 C C . SER A 1 94 ? -8.724 -10.619 20.536 1.00 96.25 94 SER A C 1
ATOM 731 O O . SER A 1 94 ? -7.800 -9.979 21.069 1.00 96.25 94 SER A O 1
ATOM 733 N N . GLN A 1 95 ? -9.449 -11.527 21.193 1.00 92.31 95 GLN A N 1
ATOM 734 C CA . GLN A 1 95 ? -9.152 -11.958 22.562 1.00 92.31 95 GLN A CA 1
ATOM 735 C C . GLN A 1 95 ? -7.856 -12.779 22.619 1.00 92.31 95 GLN A C 1
ATOM 737 O O . GLN A 1 95 ? -7.058 -12.593 23.536 1.00 92.31 95 GLN A O 1
ATOM 742 N N . ASP A 1 96 ? -7.614 -13.609 21.600 1.00 92.94 96 ASP A N 1
ATOM 743 C CA . ASP A 1 96 ? -6.414 -14.440 21.457 1.00 92.94 96 ASP A CA 1
ATOM 744 C C . ASP A 1 96 ? -5.724 -14.154 20.106 1.00 92.94 96 ASP A C 1
ATOM 746 O O . ASP A 1 96 ? -5.915 -14.874 19.120 1.00 92.94 96 ASP A O 1
ATOM 750 N N . PRO A 1 97 ? -4.995 -13.026 19.996 1.00 90.69 97 PRO A N 1
ATOM 751 C CA . PRO A 1 97 ? -4.428 -12.586 18.730 1.00 90.69 97 PRO A CA 1
ATOM 752 C C . PRO A 1 97 ? -3.209 -13.427 18.336 1.00 90.69 97 PRO A C 1
ATOM 754 O O . PRO A 1 97 ? -2.162 -13.396 18.984 1.00 90.69 97 PRO A O 1
ATOM 757 N N . LEU A 1 98 ? -3.295 -14.096 17.186 1.00 90.88 98 LEU A N 1
ATOM 758 C CA . LEU A 1 98 ? -2.193 -14.869 16.606 1.00 90.88 98 LEU A CA 1
ATOM 759 C C . LEU A 1 98 ? -1.236 -13.963 15.816 1.00 90.88 98 LEU A C 1
ATOM 761 O O . LEU A 1 98 ? -1.185 -14.008 14.588 1.00 90.88 98 LEU A O 1
ATOM 765 N N . LEU A 1 99 ? -0.470 -13.132 16.531 1.00 89.12 99 LEU A N 1
ATOM 766 C CA . LEU A 1 99 ? 0.426 -12.118 15.949 1.00 89.12 99 LEU A CA 1
ATOM 767 C C . LEU A 1 99 ? 1.422 -12.673 14.920 1.00 89.12 99 LEU A C 1
ATOM 769 O O . LEU A 1 99 ? 1.781 -11.980 13.975 1.00 89.12 99 LEU A O 1
ATOM 773 N N . GLU A 1 100 ? 1.849 -13.923 15.086 1.00 90.06 100 GLU A N 1
ATOM 774 C CA . GLU A 1 100 ? 2.816 -14.588 14.205 1.00 90.06 100 GLU A CA 1
ATOM 775 C C . GLU A 1 100 ? 2.257 -14.897 12.807 1.00 90.06 100 GLU A C 1
ATOM 777 O O . GLU A 1 100 ? 3.027 -15.131 11.878 1.00 90.06 100 GLU A O 1
ATOM 782 N N . LYS A 1 101 ? 0.927 -14.890 12.632 1.00 91.06 101 LYS A N 1
ATOM 783 C CA . LYS A 1 101 ? 0.282 -15.143 11.332 1.00 91.06 101 LYS A CA 1
ATOM 784 C C . LYS A 1 101 ? 0.279 -13.928 10.410 1.00 91.06 101 LYS A C 1
ATOM 786 O O . LYS A 1 101 ? 0.037 -14.076 9.214 1.00 91.06 101 LYS A O 1
ATOM 791 N N . PHE A 1 102 ? 0.506 -12.736 10.951 1.00 94.88 102 PHE A N 1
ATOM 792 C CA . PHE A 1 102 ? 0.504 -11.502 10.181 1.00 94.88 102 PHE A CA 1
ATOM 793 C C . PHE A 1 102 ? 1.909 -11.142 9.716 1.00 94.88 102 PHE A C 1
ATOM 795 O O . PHE A 1 102 ? 2.858 -11.173 10.497 1.00 94.88 102 PHE A O 1
ATOM 802 N N . SER A 1 103 ? 2.023 -10.719 8.456 1.00 94.31 103 SER A N 1
ATOM 803 C CA . SER A 1 103 ? 3.255 -10.133 7.947 1.00 94.31 103 SER A CA 1
ATOM 804 C C . SER A 1 103 ? 2.980 -8.947 7.035 1.00 94.31 103 SER A C 1
ATOM 806 O O . SER A 1 103 ? 2.136 -9.014 6.143 1.00 94.31 103 SER A O 1
ATOM 808 N N . LEU A 1 104 ? 3.742 -7.862 7.191 1.00 93.56 104 LEU A N 1
ATOM 809 C CA . LEU A 1 104 ? 3.671 -6.746 6.249 1.00 93.56 104 LEU A CA 1
ATOM 810 C C . LEU A 1 104 ? 4.144 -7.158 4.858 1.00 93.56 104 LEU A C 1
ATOM 812 O O . LEU A 1 104 ? 3.679 -6.585 3.877 1.00 93.56 104 LEU A O 1
ATOM 816 N N . GLN A 1 105 ? 5.033 -8.149 4.760 1.00 91.25 105 GLN A N 1
ATOM 817 C CA . GLN A 1 105 ? 5.540 -8.631 3.480 1.00 91.25 105 GLN A CA 1
ATOM 818 C C . GLN A 1 105 ? 4.462 -9.358 2.667 1.00 91.25 105 GLN A C 1
ATOM 820 O O . GLN A 1 105 ? 4.519 -9.323 1.441 1.00 91.25 105 GLN A O 1
ATOM 825 N N . SER A 1 106 ? 3.468 -9.988 3.304 1.00 90.12 106 SER A N 1
ATOM 826 C CA . SER A 1 106 ? 2.363 -10.612 2.561 1.00 90.12 106 SER A CA 1
ATOM 827 C C . SER A 1 106 ? 1.402 -9.570 1.979 1.00 90.12 106 SER A C 1
ATOM 829 O O . SER A 1 106 ? 0.889 -9.759 0.879 1.00 90.12 106 SER A O 1
ATOM 831 N N . ILE A 1 107 ? 1.208 -8.444 2.672 1.00 91.19 107 ILE A N 1
ATOM 832 C CA . ILE A 1 107 ? 0.358 -7.330 2.216 1.00 91.19 107 ILE A CA 1
ATOM 833 C C . ILE A 1 107 ? 1.084 -6.459 1.187 1.00 91.19 107 ILE A C 1
ATOM 835 O O . ILE A 1 107 ? 0.506 -6.012 0.196 1.00 91.19 107 ILE A O 1
ATOM 839 N N . PHE A 1 108 ? 2.361 -6.191 1.446 1.00 89.69 108 PHE A N 1
ATOM 840 C CA . PHE A 1 108 ? 3.241 -5.381 0.620 1.00 89.69 108 PHE A CA 1
ATOM 841 C C . PHE A 1 108 ? 4.416 -6.248 0.176 1.00 89.69 108 PHE A C 1
ATOM 843 O O . PHE A 1 108 ? 5.527 -6.088 0.696 1.00 89.69 108 PHE A O 1
ATOM 850 N N . PRO A 1 109 ? 4.190 -7.178 -0.769 1.00 82.19 109 PRO A N 1
ATOM 851 C CA . PRO A 1 109 ? 5.279 -7.966 -1.307 1.00 82.19 109 PRO A CA 1
ATOM 852 C C . PRO A 1 109 ? 6.316 -7.007 -1.874 1.00 82.19 109 PRO A C 1
ATOM 854 O O . PRO A 1 109 ? 6.002 -6.130 -2.684 1.00 82.19 109 PRO A O 1
ATOM 857 N N . LEU A 1 110 ? 7.558 -7.161 -1.418 1.00 75.44 110 LEU A N 1
ATOM 858 C CA . LEU A 1 110 ? 8.684 -6.504 -2.060 1.00 75.44 110 LEU A CA 1
ATOM 859 C C . LEU A 1 110 ? 8.648 -6.943 -3.521 1.00 75.44 110 LEU A C 1
ATOM 861 O O . LEU A 1 110 ? 8.681 -8.141 -3.805 1.00 75.44 110 LEU A O 1
ATOM 865 N N . GLU A 1 111 ? 8.521 -5.990 -4.443 1.00 68.44 111 GLU A N 1
ATOM 866 C CA . GLU A 1 111 ? 8.629 -6.292 -5.863 1.00 68.44 111 GLU A CA 1
ATOM 867 C C . GLU A 1 111 ? 10.076 -6.742 -6.120 1.00 68.44 111 GLU A C 1
ATOM 869 O O . GLU A 1 111 ? 10.957 -5.942 -6.423 1.00 68.44 111 GLU A O 1
ATOM 874 N N . THR A 1 112 ? 10.329 -8.048 -5.997 1.00 60.03 112 THR A N 1
ATOM 875 C CA . THR A 1 112 ? 11.618 -8.707 -6.281 1.00 60.03 112 THR A CA 1
ATOM 876 C C . THR A 1 112 ? 12.064 -8.505 -7.733 1.00 60.03 112 THR A C 1
ATOM 878 O O . THR A 1 112 ? 13.204 -8.774 -8.098 1.00 60.03 112 THR A O 1
ATOM 881 N N . GLY A 1 113 ? 11.189 -7.937 -8.568 1.00 60.75 113 GLY A N 1
ATOM 882 C CA . GLY A 1 113 ? 11.490 -7.443 -9.903 1.00 60.75 113 GLY A CA 1
ATOM 883 C C . GLY A 1 113 ? 12.565 -6.351 -9.966 1.00 60.75 113 GLY A C 1
ATOM 884 O O . GLY A 1 113 ? 13.029 -6.087 -11.071 1.00 60.75 113 GLY A O 1
ATOM 885 N N . LEU A 1 114 ? 12.994 -5.767 -8.843 1.00 66.75 114 LEU A N 1
ATOM 886 C CA . LEU A 1 114 ? 14.095 -4.794 -8.792 1.00 66.75 114 LEU A CA 1
ATOM 887 C C . LEU A 1 114 ? 15.499 -5.413 -8.802 1.00 66.75 114 LEU A C 1
ATOM 889 O O . LEU A 1 114 ? 16.463 -4.668 -8.954 1.00 66.75 114 LEU A O 1
ATOM 893 N N . ASP A 1 115 ? 15.630 -6.736 -8.666 1.00 78.38 115 ASP A N 1
ATOM 894 C CA . ASP A 1 115 ? 16.934 -7.391 -8.798 1.00 78.38 115 ASP A CA 1
ATOM 895 C C . ASP A 1 115 ? 17.363 -7.358 -10.272 1.00 78.38 115 ASP A C 1
ATOM 897 O O . ASP A 1 115 ? 16.821 -8.095 -11.102 1.00 78.38 115 ASP A O 1
ATOM 901 N N . LEU A 1 116 ? 18.224 -6.401 -10.613 1.00 84.50 116 LEU A N 1
ATOM 902 C CA . LEU A 1 116 ? 18.804 -6.218 -11.937 1.00 84.50 116 LEU A CA 1
ATOM 903 C C . LEU A 1 116 ? 20.287 -6.557 -11.853 1.00 84.50 116 LEU A C 1
ATOM 905 O O . LEU A 1 116 ? 21.022 -5.981 -11.051 1.00 84.50 116 LEU A O 1
ATOM 909 N N . SER A 1 117 ? 20.748 -7.427 -12.744 1.00 90.81 117 SER A N 1
ATOM 910 C CA . SER A 1 117 ? 22.177 -7.582 -13.000 1.00 90.81 117 SER A CA 1
ATOM 911 C C . SER A 1 117 ? 22.788 -6.255 -13.470 1.00 90.81 117 SER A C 1
ATOM 913 O O . SER A 1 117 ? 22.105 -5.391 -14.026 1.00 90.81 117 SER A O 1
ATOM 915 N N . ASN A 1 118 ? 24.108 -6.101 -13.328 1.00 89.81 118 ASN A N 1
ATOM 916 C CA . ASN A 1 118 ? 24.815 -4.895 -13.782 1.00 89.81 118 ASN A CA 1
ATOM 917 C C . ASN A 1 118 ? 24.541 -4.567 -15.261 1.00 89.81 118 ASN A C 1
ATOM 919 O O . ASN A 1 118 ? 24.439 -3.398 -15.628 1.00 89.81 118 ASN A O 1
ATOM 923 N N . GLN A 1 119 ? 24.388 -5.588 -16.112 1.00 92.06 119 GLN A N 1
ATOM 924 C CA . GLN A 1 119 ? 24.036 -5.393 -17.520 1.00 92.06 119 GLN A CA 1
ATOM 925 C C . GLN A 1 119 ? 22.610 -4.860 -17.688 1.00 92.06 119 GLN A C 1
ATOM 927 O O . GLN A 1 119 ? 22.399 -3.913 -18.443 1.00 92.06 119 GLN A O 1
ATOM 932 N N . GLU A 1 120 ? 21.634 -5.428 -16.981 1.00 93.94 120 GLU A N 1
ATOM 933 C CA . GLU A 1 120 ? 20.246 -4.962 -17.063 1.00 93.94 120 GLU A CA 1
ATOM 934 C C . GLU A 1 120 ? 20.090 -3.558 -16.464 1.00 93.94 120 GLU A C 1
ATOM 936 O O . GLU A 1 120 ? 19.312 -2.760 -16.981 1.00 93.94 120 GLU A O 1
ATOM 941 N N . LEU A 1 121 ? 20.873 -3.209 -15.437 1.00 93.56 121 LEU A N 1
ATOM 942 C CA . LEU A 1 121 ? 20.910 -1.856 -14.881 1.00 93.56 121 LEU A CA 1
ATOM 943 C C . LEU A 1 121 ? 21.460 -0.834 -15.890 1.00 93.56 121 LEU A C 1
ATOM 945 O O . LEU A 1 121 ? 20.906 0.261 -16.015 1.00 93.56 121 LEU A O 1
ATOM 949 N N . ARG A 1 122 ? 22.520 -1.183 -16.638 1.00 94.19 122 ARG A N 1
ATOM 950 C CA . ARG A 1 122 ? 23.036 -0.329 -17.727 1.00 94.19 122 ARG A CA 1
ATOM 951 C C . ARG A 1 122 ? 21.980 -0.127 -18.810 1.00 94.19 122 ARG A C 1
ATOM 953 O O . ARG A 1 122 ? 21.697 1.015 -19.167 1.00 94.19 122 ARG A O 1
ATOM 960 N N . LEU A 1 123 ? 21.337 -1.205 -19.258 1.00 95.19 123 LEU A N 1
ATOM 961 C CA . LEU A 1 123 ? 20.264 -1.116 -20.247 1.00 95.19 123 LEU A CA 1
ATOM 962 C C . LEU A 1 123 ? 19.079 -0.285 -19.730 1.00 95.19 123 LEU A C 1
ATOM 964 O O . LEU A 1 123 ? 18.579 0.581 -20.441 1.00 95.19 123 LEU A O 1
ATOM 968 N N . PHE A 1 124 ? 18.667 -0.467 -18.474 1.00 95.38 124 PHE A N 1
ATOM 969 C CA . PHE A 1 124 ? 17.621 0.346 -17.848 1.00 95.38 124 PHE A CA 1
ATOM 970 C C . PHE A 1 124 ? 17.954 1.846 -17.881 1.00 95.38 124 PHE A C 1
ATOM 972 O O . PHE A 1 124 ? 17.090 2.658 -18.222 1.00 95.38 124 PHE A O 1
ATOM 979 N N . ARG A 1 125 ? 19.202 2.230 -17.576 1.00 95.06 125 ARG A N 1
ATOM 980 C CA . ARG A 1 125 ? 19.654 3.631 -17.644 1.00 95.06 125 ARG A CA 1
ATOM 981 C C . ARG A 1 125 ? 19.564 4.191 -19.066 1.00 95.06 125 ARG A C 1
ATOM 983 O O . ARG A 1 125 ? 19.065 5.304 -19.238 1.00 95.06 125 ARG A O 1
ATOM 990 N N . LEU A 1 126 ? 19.965 3.415 -20.075 1.00 95.88 126 LEU A N 1
ATOM 991 C CA . LEU A 1 126 ? 19.840 3.804 -21.485 1.00 95.88 126 LEU A CA 1
ATOM 992 C C . LEU A 1 126 ? 18.377 3.974 -21.901 1.00 95.88 126 LEU A C 1
ATOM 994 O O . LEU A 1 126 ? 18.012 4.995 -22.478 1.00 95.88 126 LEU A O 1
ATOM 998 N N . LEU A 1 127 ? 17.508 3.032 -21.533 1.00 96.12 127 LEU A N 1
ATOM 999 C CA . LEU A 1 127 ? 16.077 3.123 -21.827 1.00 96.12 127 LEU A CA 1
ATOM 1000 C C . LEU A 1 127 ? 15.416 4.315 -21.112 1.00 96.12 127 LEU A C 1
ATOM 1002 O O . LEU A 1 127 ? 14.539 4.976 -21.673 1.00 96.12 127 LEU A O 1
ATOM 1006 N N . ARG A 1 128 ? 15.851 4.636 -19.886 1.00 95.56 128 ARG A N 1
ATOM 1007 C CA . ARG A 1 128 ? 15.391 5.821 -19.149 1.00 95.56 128 ARG A CA 1
ATOM 1008 C C . ARG A 1 128 ? 15.809 7.115 -19.849 1.00 95.56 128 ARG A C 1
ATOM 1010 O O . ARG A 1 128 ? 14.982 8.024 -19.932 1.00 95.56 128 ARG A O 1
ATOM 1017 N N . LYS A 1 129 ? 17.041 7.182 -20.370 1.00 95.25 129 LYS A N 1
ATOM 1018 C CA . LYS A 1 129 ? 17.520 8.298 -21.201 1.00 95.25 129 LYS A CA 1
ATOM 1019 C C . LYS A 1 129 ? 16.683 8.420 -22.475 1.00 95.25 129 LYS A C 1
ATOM 1021 O O . LYS A 1 129 ? 16.100 9.470 -22.709 1.00 95.25 129 LYS A O 1
ATOM 1026 N N . GLN A 1 130 ? 16.483 7.316 -23.192 1.00 95.38 130 GLN A N 1
ATOM 1027 C CA . GLN A 1 130 ? 15.662 7.284 -24.403 1.00 95.38 130 GLN A CA 1
ATOM 1028 C C . GLN A 1 130 ? 14.219 7.755 -24.147 1.00 95.38 130 GLN A C 1
ATOM 1030 O O . GLN A 1 130 ? 13.631 8.452 -24.972 1.00 95.38 130 GLN A O 1
ATOM 1035 N N . ARG A 1 131 ? 13.636 7.424 -22.985 1.00 95.38 131 ARG A N 1
ATOM 1036 C CA . ARG A 1 131 ? 12.321 7.945 -22.581 1.00 95.38 131 ARG A CA 1
ATOM 1037 C C . ARG A 1 131 ? 12.342 9.462 -22.362 1.00 95.38 131 ARG A C 1
ATOM 1039 O O . ARG A 1 131 ? 11.353 10.113 -22.684 1.00 95.38 131 ARG A O 1
ATOM 1046 N N . ALA A 1 132 ? 13.416 10.010 -21.794 1.00 93.56 132 ALA A N 1
ATOM 1047 C CA . ALA A 1 132 ? 13.574 11.455 -21.630 1.00 93.56 132 ALA A CA 1
ATOM 1048 C C . ALA A 1 132 ? 13.703 12.163 -22.983 1.00 93.56 132 ALA A C 1
ATOM 1050 O O . ALA A 1 132 ? 13.053 13.184 -23.189 1.00 93.56 132 ALA A O 1
ATOM 1051 N N . ASP A 1 133 ? 14.436 11.575 -23.926 1.00 94.75 133 ASP A N 1
ATOM 1052 C CA . ASP A 1 133 ? 14.551 12.105 -25.287 1.00 94.75 133 ASP A CA 1
ATOM 1053 C C . ASP A 1 133 ? 13.178 12.131 -25.981 1.00 94.75 133 ASP A C 1
ATOM 1055 O O . ASP A 1 133 ? 12.763 13.163 -26.507 1.00 94.75 133 ASP A O 1
ATOM 1059 N N . ILE A 1 134 ? 12.395 11.049 -25.861 1.00 93.62 134 ILE A N 1
ATOM 1060 C CA . ILE A 1 134 ? 11.006 11.008 -26.354 1.00 93.62 134 ILE A CA 1
ATOM 1061 C C . ILE A 1 134 ? 10.142 12.086 -25.681 1.00 93.62 134 ILE A C 1
ATOM 1063 O O . ILE A 1 134 ? 9.358 12.750 -26.360 1.00 93.62 134 ILE A O 1
ATOM 1067 N N . ALA A 1 135 ? 10.258 12.274 -24.362 1.00 93.81 135 ALA A N 1
ATOM 1068 C CA . ALA A 1 135 ? 9.507 13.300 -23.633 1.00 93.81 135 ALA A CA 1
ATOM 1069 C C . ALA A 1 135 ? 9.803 14.708 -24.169 1.00 93.81 135 ALA A C 1
ATOM 1071 O O . ALA A 1 135 ? 8.876 15.478 -24.422 1.00 93.81 135 ALA A O 1
ATOM 1072 N N . ASN A 1 136 ? 11.084 15.009 -24.394 1.00 93.62 136 ASN A N 1
ATOM 1073 C CA . ASN A 1 136 ? 11.543 16.300 -24.899 1.00 93.62 136 ASN A CA 1
ATOM 1074 C C . ASN A 1 136 ? 11.060 16.562 -26.331 1.00 93.62 136 ASN A C 1
ATOM 1076 O O . ASN A 1 136 ? 10.583 17.655 -26.623 1.00 93.62 136 ASN A O 1
ATOM 1080 N N . GLU A 1 137 ? 11.139 15.564 -27.212 1.00 93.12 137 GLU A N 1
ATOM 1081 C CA . GLU A 1 137 ? 10.732 15.709 -28.615 1.00 93.12 137 GLU A CA 1
ATOM 1082 C C . GLU A 1 137 ? 9.213 15.813 -28.793 1.00 93.12 137 GLU A C 1
ATOM 1084 O O . GLU A 1 137 ? 8.730 16.562 -29.641 1.00 93.12 137 GLU A O 1
ATOM 1089 N N . THR A 1 138 ? 8.447 15.066 -27.996 1.00 91.50 138 THR A N 1
ATOM 1090 C CA . THR A 1 138 ? 6.978 15.015 -28.111 1.00 91.50 138 THR A CA 1
ATOM 1091 C C . THR A 1 138 ? 6.265 16.055 -27.244 1.00 91.50 138 THR A C 1
ATOM 1093 O O . THR A 1 138 ? 5.053 16.233 -27.368 1.00 91.50 138 THR A O 1
ATOM 1096 N N . GLY A 1 139 ? 6.986 16.716 -26.331 1.00 91.50 139 GLY A N 1
ATOM 1097 C CA . GLY A 1 139 ? 6.409 17.606 -25.321 1.00 91.50 139 GLY A CA 1
ATOM 1098 C C . GLY A 1 139 ? 5.540 16.882 -24.283 1.00 91.50 139 GLY A C 1
ATOM 1099 O O . GLY A 1 139 ? 4.752 17.516 -23.578 1.00 91.50 139 GLY A O 1
ATOM 1100 N N . LEU A 1 140 ? 5.631 15.551 -24.193 1.00 89.62 140 LEU A N 1
ATOM 1101 C CA . LEU A 1 140 ? 4.846 14.756 -23.254 1.00 89.62 140 LEU A CA 1
ATOM 1102 C C . LEU A 1 140 ? 5.521 14.686 -21.886 1.00 89.62 140 LEU A C 1
ATOM 1104 O O . LEU A 1 140 ? 6.703 14.384 -21.759 1.00 89.62 140 LEU A O 1
ATOM 1108 N N . PHE A 1 141 ? 4.728 14.846 -20.829 1.00 87.06 141 PHE A N 1
ATOM 1109 C CA . PHE A 1 141 ? 5.200 14.601 -19.469 1.00 87.06 141 PHE A CA 1
ATOM 1110 C C . PHE A 1 141 ? 5.551 13.125 -19.251 1.00 87.06 141 PHE A C 1
ATOM 1112 O O . PHE A 1 141 ? 4.826 12.231 -19.695 1.00 87.06 141 PHE A O 1
ATOM 1119 N N . PHE A 1 142 ? 6.589 12.863 -18.451 1.00 82.06 142 PHE A N 1
ATOM 1120 C CA . PHE A 1 142 ? 7.025 11.509 -18.079 1.00 82.06 142 PHE A CA 1
ATOM 1121 C C . PHE A 1 142 ? 5.894 10.616 -17.550 1.00 82.06 142 PHE A C 1
ATOM 1123 O O . PHE A 1 142 ? 5.873 9.421 -17.825 1.00 82.06 142 PHE A O 1
ATOM 1130 N N . THR A 1 143 ? 4.915 11.189 -16.843 1.00 83.31 143 THR A N 1
ATOM 1131 C CA . THR A 1 143 ? 3.747 10.467 -16.306 1.00 83.31 143 THR A CA 1
ATOM 1132 C C . THR A 1 143 ? 2.811 9.907 -17.383 1.00 83.31 143 THR A C 1
ATOM 1134 O O . THR A 1 143 ? 1.976 9.052 -17.085 1.00 83.31 143 THR A O 1
ATOM 1137 N N . LYS A 1 144 ? 2.924 10.385 -18.629 1.00 87.75 144 LYS A N 1
ATOM 1138 C CA . LYS A 1 144 ? 2.178 9.907 -19.805 1.00 87.75 144 LYS A CA 1
ATOM 1139 C C . LYS A 1 144 ? 2.968 8.909 -20.652 1.00 87.75 144 LYS A C 1
ATOM 1141 O O . LYS A 1 144 ? 2.398 8.349 -21.591 1.00 87.75 144 LYS A O 1
ATOM 1146 N N . LEU A 1 145 ? 4.244 8.703 -20.333 1.00 91.75 145 LEU A N 1
ATOM 1147 C CA . LEU A 1 145 ? 5.110 7.720 -20.971 1.00 91.75 145 LEU A CA 1
ATOM 1148 C C . LEU A 1 145 ? 5.168 6.431 -20.145 1.00 91.75 145 LEU A C 1
ATOM 1150 O O . LEU A 1 145 ? 4.578 6.334 -19.066 1.00 91.75 145 LEU A O 1
ATOM 1154 N N . ILE A 1 146 ? 5.863 5.415 -20.661 1.00 92.00 146 ILE A N 1
ATOM 1155 C CA . ILE A 1 146 ? 6.006 4.154 -19.937 1.00 92.00 146 ILE A CA 1
ATOM 1156 C C . ILE A 1 146 ? 6.690 4.354 -18.574 1.00 92.00 146 ILE A C 1
ATOM 1158 O O . ILE A 1 146 ? 7.709 5.046 -18.487 1.00 92.00 146 ILE A O 1
ATOM 1162 N N . PRO A 1 147 ? 6.148 3.761 -17.496 1.00 92.06 147 PRO A N 1
ATOM 1163 C CA . PRO A 1 147 ? 6.705 3.900 -16.155 1.00 92.06 147 PRO A CA 1
ATOM 1164 C C . PRO A 1 147 ? 7.995 3.087 -15.992 1.00 92.06 147 PRO A C 1
ATOM 1166 O O . PRO A 1 147 ? 8.236 2.135 -16.733 1.00 92.06 147 PRO A O 1
ATOM 1169 N N . ASP A 1 148 ? 8.782 3.400 -14.959 1.00 92.00 148 ASP A N 1
ATOM 1170 C CA . ASP A 1 148 ? 10.042 2.697 -14.653 1.00 92.00 148 ASP A CA 1
ATOM 1171 C C . ASP A 1 148 ? 9.847 1.190 -14.494 1.00 92.00 148 ASP A C 1
ATOM 1173 O O . ASP A 1 148 ? 10.659 0.411 -14.975 1.00 92.00 148 ASP A O 1
ATOM 1177 N N . LYS A 1 149 ? 8.719 0.767 -13.916 1.00 90.56 149 LYS A N 1
ATOM 1178 C CA . LYS A 1 149 ? 8.363 -0.652 -13.805 1.00 90.56 149 LYS A CA 1
ATOM 1179 C C . LYS A 1 149 ? 8.338 -1.367 -15.162 1.00 90.56 149 LYS A C 1
ATOM 1181 O O . LYS A 1 149 ? 8.816 -2.491 -15.261 1.00 90.56 149 LYS A O 1
ATOM 1186 N N . ALA A 1 150 ? 7.821 -0.716 -16.205 1.00 92.19 150 ALA A N 1
ATOM 1187 C CA . ALA A 1 150 ? 7.825 -1.277 -17.554 1.00 92.19 150 ALA A CA 1
ATOM 1188 C C . ALA A 1 150 ? 9.238 -1.258 -18.155 1.00 92.19 150 ALA A C 1
ATOM 1190 O O . ALA A 1 150 ? 9.649 -2.241 -18.757 1.00 92.19 150 ALA A O 1
ATOM 1191 N N . LEU A 1 151 ? 10.017 -0.193 -17.931 1.00 94.12 151 LEU A N 1
ATOM 1192 C CA . LEU A 1 151 ? 11.420 -0.124 -18.367 1.00 94.12 151 LEU A CA 1
ATOM 1193 C C . LEU A 1 151 ? 12.285 -1.228 -17.743 1.00 94.12 151 LEU A C 1
ATOM 1195 O O . LEU A 1 151 ? 13.110 -1.816 -18.433 1.00 94.12 151 LEU A O 1
ATOM 1199 N N . ILE A 1 152 ? 12.070 -1.542 -16.464 1.00 93.56 152 ILE A N 1
ATOM 1200 C CA . ILE A 1 152 ? 12.716 -2.658 -15.761 1.00 93.56 152 ILE A CA 1
ATOM 1201 C C . ILE A 1 152 ? 12.367 -3.982 -16.447 1.00 93.56 152 ILE A C 1
ATOM 1203 O O . ILE A 1 152 ? 13.252 -4.782 -16.736 1.00 93.56 152 ILE A O 1
ATOM 1207 N N . GLN A 1 153 ? 11.087 -4.210 -16.754 1.00 93.12 153 GLN A N 1
ATOM 1208 C CA . GLN A 1 153 ? 10.659 -5.422 -17.459 1.00 93.12 153 GLN A CA 1
ATOM 1209 C C . GLN A 1 153 ? 11.260 -5.517 -18.864 1.00 93.12 153 GLN A C 1
ATOM 1211 O O . GLN A 1 153 ? 11.703 -6.594 -19.256 1.00 93.12 153 GLN A O 1
ATOM 1216 N N . ILE A 1 154 ? 11.331 -4.402 -19.594 1.00 95.25 154 ILE A N 1
ATOM 1217 C CA . ILE A 1 154 ? 11.976 -4.321 -20.912 1.00 95.25 154 ILE A CA 1
ATOM 1218 C C . ILE A 1 154 ? 13.472 -4.634 -20.794 1.00 95.25 154 ILE A C 1
ATOM 1220 O O . ILE A 1 154 ? 13.988 -5.425 -21.576 1.00 95.25 154 ILE A O 1
ATOM 1224 N N . ALA A 1 155 ? 14.166 -4.086 -19.794 1.00 95.12 155 ALA A N 1
ATOM 1225 C CA . ALA A 1 155 ? 15.587 -4.352 -19.580 1.00 95.12 155 ALA A CA 1
ATOM 1226 C C . ALA A 1 155 ? 15.873 -5.833 -19.268 1.00 95.12 155 ALA A C 1
ATOM 1228 O O . ALA A 1 155 ? 16.874 -6.368 -19.743 1.00 95.12 155 ALA A O 1
ATOM 1229 N N . LYS A 1 156 ? 14.983 -6.496 -18.515 1.00 93.75 156 LYS A N 1
ATOM 1230 C CA . LYS A 1 156 ? 15.083 -7.930 -18.187 1.00 93.75 156 LYS A CA 1
ATOM 1231 C C . LYS A 1 156 ? 14.783 -8.841 -19.375 1.00 93.75 156 LYS A C 1
ATOM 1233 O O . LYS A 1 156 ? 15.513 -9.788 -19.642 1.00 93.75 156 LYS A O 1
ATOM 1238 N N . SER A 1 157 ? 13.686 -8.568 -20.077 1.00 94.31 157 SER A N 1
ATOM 1239 C CA . SER A 1 157 ? 13.206 -9.415 -21.180 1.00 94.31 157 SER A CA 1
ATOM 1240 C C . SER A 1 157 ? 13.943 -9.175 -22.496 1.00 94.31 157 SER A C 1
ATOM 1242 O O . SER A 1 157 ? 14.004 -10.088 -23.313 1.00 94.31 157 SER A O 1
ATOM 1244 N N . LYS A 1 158 ? 14.530 -7.983 -22.682 1.00 95.81 158 LYS A N 1
ATOM 1245 C CA . LYS A 1 158 ? 15.265 -7.556 -23.884 1.00 95.81 158 LYS A CA 1
ATOM 1246 C C . LYS A 1 158 ? 14.489 -7.860 -25.179 1.00 95.81 158 LYS A C 1
ATOM 1248 O O . LYS A 1 158 ? 15.000 -8.613 -26.011 1.00 95.81 158 LYS A O 1
ATOM 1253 N N . PRO A 1 159 ? 13.275 -7.294 -25.346 1.00 96.38 159 PRO A N 1
ATOM 1254 C CA . PRO A 1 159 ? 12.436 -7.572 -26.504 1.00 96.38 159 PRO A CA 1
ATOM 1255 C C . PRO A 1 159 ? 13.164 -7.239 -27.809 1.00 96.38 159 PRO A C 1
ATOM 1257 O O . PRO A 1 159 ? 13.851 -6.216 -27.901 1.00 96.38 159 PRO A O 1
ATOM 1260 N N . LYS A 1 160 ? 13.019 -8.111 -28.807 1.00 94.38 160 LYS A N 1
ATOM 1261 C CA . LYS A 1 160 ? 13.710 -8.016 -30.104 1.00 94.38 160 LYS A CA 1
ATOM 1262 C C . LYS A 1 160 ? 12.872 -7.353 -31.184 1.00 94.38 160 LYS A C 1
ATOM 1264 O O . LYS A 1 160 ? 13.417 -6.865 -32.172 1.00 94.38 160 LYS A O 1
ATOM 1269 N N . ASP A 1 161 ? 11.563 -7.333 -30.993 1.00 95.31 161 ASP A N 1
ATOM 1270 C CA . ASP A 1 161 ? 10.611 -6.780 -31.936 1.00 95.31 161 ASP A CA 1
ATOM 1271 C C . ASP A 1 161 ? 9.466 -6.053 -31.220 1.00 95.31 161 ASP A C 1
ATOM 1273 O O . ASP A 1 161 ? 9.372 -5.992 -29.988 1.00 95.31 161 ASP A O 1
ATOM 1277 N N . ILE A 1 162 ? 8.610 -5.432 -32.028 1.00 93.06 162 ILE A N 1
ATOM 1278 C CA . ILE A 1 162 ? 7.474 -4.656 -31.542 1.00 93.06 162 ILE A CA 1
ATOM 1279 C C . ILE A 1 162 ? 6.447 -5.543 -30.837 1.00 93.06 162 ILE A C 1
ATOM 1281 O O . ILE A 1 162 ? 5.853 -5.079 -29.868 1.00 93.06 162 ILE A O 1
ATOM 1285 N N . ASP A 1 163 ? 6.255 -6.792 -31.264 1.00 93.69 163 ASP A N 1
ATOM 1286 C CA . ASP A 1 163 ? 5.254 -7.692 -30.685 1.00 93.69 163 ASP A CA 1
ATOM 1287 C C . ASP A 1 163 ? 5.663 -8.136 -29.271 1.00 93.69 163 ASP A C 1
ATOM 1289 O O . ASP A 1 163 ? 4.851 -8.110 -28.337 1.00 93.69 163 ASP A O 1
ATOM 1293 N N . GLU A 1 164 ? 6.944 -8.444 -29.064 1.00 94.62 164 GLU A N 1
ATOM 1294 C CA . GLU A 1 164 ? 7.510 -8.717 -27.742 1.00 94.62 164 GLU A CA 1
ATOM 1295 C C . GLU A 1 164 ? 7.412 -7.481 -26.833 1.00 94.62 164 GLU A C 1
ATOM 1297 O O . GLU A 1 164 ? 6.981 -7.586 -25.680 1.00 94.62 164 GLU A O 1
ATOM 1302 N N . LEU A 1 165 ? 7.724 -6.286 -27.345 1.00 94.56 165 LEU A N 1
ATOM 1303 C CA . LEU A 1 165 ? 7.589 -5.038 -26.584 1.00 94.56 165 LEU A CA 1
ATOM 1304 C C . LEU A 1 165 ? 6.127 -4.731 -26.221 1.00 94.56 165 LEU A C 1
ATOM 1306 O O . LEU A 1 165 ? 5.827 -4.292 -25.102 1.00 94.56 165 LEU A O 1
ATOM 1310 N N . LEU A 1 166 ? 5.209 -5.009 -27.145 1.00 93.50 166 LEU A N 1
ATOM 1311 C CA . LEU A 1 166 ? 3.770 -4.856 -26.969 1.00 93.50 166 LEU A CA 1
ATOM 1312 C C . LEU A 1 166 ? 3.245 -5.746 -25.842 1.00 93.50 166 LEU A C 1
ATOM 1314 O O . LEU A 1 166 ? 2.390 -5.305 -25.069 1.00 93.50 166 LEU A O 1
ATOM 1318 N N . SER A 1 167 ? 3.773 -6.967 -25.719 1.00 92.69 167 SER A N 1
ATOM 1319 C CA . SER A 1 167 ? 3.393 -7.906 -24.658 1.00 92.69 167 SER A CA 1
ATOM 1320 C C . SER A 1 167 ? 3.713 -7.378 -23.249 1.00 92.69 167 SER A C 1
ATOM 1322 O O . SER A 1 167 ? 3.005 -7.698 -22.294 1.00 92.69 167 SER A O 1
ATOM 1324 N N . ILE A 1 168 ? 4.723 -6.507 -23.129 1.00 92.56 168 ILE A N 1
ATOM 1325 C CA . ILE A 1 168 ? 5.168 -5.912 -21.861 1.00 92.56 168 ILE A CA 1
ATOM 1326 C C . ILE A 1 168 ? 4.406 -4.614 -21.565 1.00 92.56 168 ILE A C 1
ATOM 1328 O O . ILE A 1 168 ? 3.907 -4.410 -20.458 1.00 92.56 168 ILE A O 1
ATOM 1332 N N . ILE A 1 169 ? 4.316 -3.711 -22.548 1.00 90.38 169 ILE A N 1
ATOM 1333 C CA . ILE A 1 169 ? 3.716 -2.375 -22.369 1.00 90.38 169 ILE A CA 1
ATOM 1334 C C . ILE A 1 169 ? 2.178 -2.441 -22.377 1.00 90.38 169 ILE A C 1
ATOM 1336 O O . ILE A 1 169 ? 1.506 -1.666 -21.682 1.00 90.38 169 ILE A O 1
ATOM 1340 N N . GLY A 1 170 ? 1.625 -3.378 -23.149 1.00 89.38 170 GLY A N 1
ATOM 1341 C CA . GLY A 1 170 ? 0.202 -3.542 -23.412 1.00 89.38 170 GLY A CA 1
ATOM 1342 C C . GLY A 1 170 ? -0.306 -2.652 -24.552 1.00 89.38 170 GLY A C 1
ATOM 1343 O O . GLY A 1 170 ? 0.045 -1.476 -24.665 1.00 89.38 170 GLY A O 1
ATOM 1344 N N . LEU A 1 171 ? -1.229 -3.199 -25.353 1.00 84.38 171 LEU A N 1
ATOM 1345 C CA . LEU A 1 171 ? -1.773 -2.580 -26.572 1.00 84.38 171 LEU A CA 1
ATOM 1346 C C . LEU A 1 171 ? -2.242 -1.128 -26.385 1.00 84.38 171 LEU A C 1
ATOM 1348 O O . LEU A 1 171 ? -1.969 -0.267 -27.209 1.00 84.38 171 LEU A O 1
ATOM 1352 N N . ARG A 1 172 ? -2.918 -0.829 -25.268 1.00 84.56 172 ARG A N 1
ATOM 1353 C CA . ARG A 1 172 ? -3.498 0.504 -25.004 1.00 84.56 172 ARG A CA 1
ATOM 1354 C C . ARG A 1 172 ? -2.467 1.595 -24.712 1.00 84.56 172 ARG A C 1
ATOM 1356 O O . ARG A 1 172 ? -2.834 2.765 -24.662 1.00 84.56 172 ARG A O 1
ATOM 1363 N N . ARG A 1 173 ? -1.225 1.215 -24.412 1.00 84.62 173 ARG A N 1
ATOM 1364 C CA . ARG A 1 173 ? -0.151 2.135 -24.016 1.00 84.62 173 ARG A CA 1
ATOM 1365 C C . ARG A 1 173 ? 0.956 2.220 -25.054 1.00 84.62 173 ARG A C 1
ATOM 1367 O O . ARG A 1 173 ? 1.835 3.057 -24.885 1.00 84.62 173 ARG A O 1
ATOM 1374 N N . MET A 1 174 ? 0.923 1.373 -26.080 1.00 87.31 174 MET A N 1
ATOM 1375 C CA . MET A 1 174 ? 1.913 1.388 -27.143 1.00 87.31 174 MET A CA 1
ATOM 1376 C C . MET A 1 174 ? 1.858 2.706 -27.912 1.00 87.31 174 MET A C 1
ATOM 1378 O O . MET A 1 174 ? 0.784 3.272 -28.120 1.00 87.31 174 MET A O 1
ATOM 1382 N N . ARG A 1 175 ? 3.031 3.187 -28.314 1.00 90.56 175 ARG A N 1
ATOM 1383 C CA . ARG A 1 175 ? 3.188 4.365 -29.159 1.00 90.56 175 ARG A CA 1
ATOM 1384 C C . ARG A 1 175 ? 4.275 4.117 -30.190 1.00 90.56 175 ARG A C 1
ATOM 1386 O O . ARG A 1 175 ? 5.183 3.323 -29.940 1.00 90.56 175 ARG A O 1
ATOM 1393 N N . ASP A 1 176 ? 4.206 4.830 -31.302 1.00 90.19 176 ASP A N 1
ATOM 1394 C CA . ASP A 1 176 ? 5.135 4.655 -32.419 1.00 90.19 176 ASP A CA 1
ATOM 1395 C C . ASP A 1 176 ? 6.579 4.986 -32.013 1.00 90.19 176 ASP A C 1
ATOM 1397 O O . ASP A 1 176 ? 7.522 4.296 -32.413 1.00 90.19 176 ASP A O 1
ATOM 1401 N N . GLU A 1 177 ? 6.765 5.971 -31.127 1.00 91.81 177 GLU A N 1
ATOM 1402 C CA . GLU A 1 177 ? 8.083 6.387 -30.636 1.00 91.81 177 GLU A CA 1
ATOM 1403 C C . GLU A 1 177 ? 8.786 5.290 -29.821 1.00 91.81 177 GLU A C 1
ATOM 1405 O O . GLU A 1 177 ? 10.008 5.312 -29.676 1.00 91.81 177 GLU A O 1
ATOM 1410 N N . TYR A 1 178 ? 8.046 4.300 -29.306 1.00 92.31 178 TYR A N 1
ATOM 1411 C CA . TYR A 1 178 ? 8.612 3.214 -28.496 1.00 92.31 178 TYR A CA 1
ATOM 1412 C C . TYR A 1 178 ? 9.374 2.179 -29.319 1.00 92.31 178 TYR A C 1
ATOM 1414 O O . TYR A 1 178 ? 10.161 1.422 -28.754 1.00 92.31 178 TYR A O 1
ATOM 1422 N N . SER A 1 179 ? 9.243 2.207 -30.648 1.00 91.81 179 SER A N 1
ATOM 1423 C CA . SER A 1 179 ? 10.135 1.472 -31.554 1.00 91.81 179 SER A CA 1
ATOM 1424 C C . SER A 1 179 ? 11.617 1.804 -31.325 1.00 91.81 179 SER A C 1
ATOM 1426 O O . SER A 1 179 ? 12.479 0.942 -31.498 1.00 91.81 179 SER A O 1
ATOM 1428 N N . ARG A 1 180 ? 11.923 3.013 -30.833 1.00 93.44 180 ARG A N 1
ATOM 1429 C CA . ARG A 1 180 ? 13.285 3.427 -30.469 1.00 93.44 180 ARG A CA 1
ATOM 1430 C C . ARG A 1 180 ? 13.884 2.588 -29.342 1.00 93.44 180 ARG A C 1
ATOM 1432 O O . ARG A 1 180 ? 15.091 2.391 -29.327 1.00 93.44 180 ARG A O 1
ATOM 1439 N N . PHE A 1 181 ? 13.071 2.031 -28.440 1.00 95.44 181 PHE A N 1
ATOM 1440 C CA . PHE A 1 181 ? 13.588 1.137 -27.400 1.00 95.44 181 PHE A CA 1
ATOM 1441 C C . PHE A 1 181 ? 14.166 -0.152 -27.988 1.00 95.44 181 PHE A C 1
ATOM 1443 O O . PHE A 1 181 ? 15.193 -0.615 -27.505 1.00 95.44 181 PHE A O 1
ATOM 1450 N N . ILE A 1 182 ? 13.569 -0.691 -29.058 1.00 95.19 182 ILE A N 1
ATOM 1451 C CA . ILE A 1 182 ? 14.115 -1.859 -29.769 1.00 95.19 182 ILE A CA 1
ATOM 1452 C C . ILE A 1 182 ? 15.482 -1.531 -30.369 1.00 95.19 182 ILE A C 1
ATOM 1454 O O . ILE A 1 182 ? 16.416 -2.320 -30.250 1.00 95.19 182 ILE A O 1
ATOM 1458 N N . GLN A 1 183 ? 15.627 -0.336 -30.947 1.00 93.44 183 GLN A N 1
ATOM 1459 C CA . GLN A 1 183 ? 16.908 0.132 -31.479 1.00 93.44 183 GLN A CA 1
ATOM 1460 C C . GLN A 1 183 ? 17.959 0.240 -30.366 1.00 93.44 183 GLN A C 1
ATOM 1462 O O . GLN A 1 183 ? 19.044 -0.320 -30.507 1.00 93.44 183 GLN A O 1
ATOM 1467 N N . THR A 1 184 ? 17.620 0.861 -29.229 1.00 94.88 184 THR A N 1
ATOM 1468 C CA . THR A 1 184 ? 18.509 0.947 -28.057 1.00 94.88 184 THR A CA 1
ATOM 1469 C C . THR A 1 184 ? 18.941 -0.437 -27.563 1.00 94.88 184 THR A C 1
ATOM 1471 O O . THR A 1 184 ? 20.117 -0.654 -27.293 1.00 94.88 184 THR A O 1
ATOM 1474 N N . ILE A 1 185 ? 18.015 -1.398 -27.474 1.00 95.94 185 ILE A N 1
ATOM 1475 C CA . ILE A 1 185 ? 18.316 -2.772 -27.036 1.00 95.94 185 ILE A CA 1
ATOM 1476 C C . ILE A 1 185 ? 19.235 -3.480 -28.036 1.00 95.94 185 ILE A C 1
ATOM 1478 O O . ILE A 1 185 ? 20.163 -4.180 -27.631 1.00 95.94 185 ILE A O 1
ATOM 1482 N N . SER A 1 186 ? 18.990 -3.304 -29.336 1.00 93.88 186 SER A N 1
ATOM 1483 C CA . SER A 1 186 ? 19.816 -3.890 -30.392 1.00 93.88 186 SER A CA 1
ATOM 1484 C C . SER A 1 186 ? 21.254 -3.370 -30.333 1.00 93.88 186 SER A C 1
ATOM 1486 O O . SER A 1 186 ? 22.188 -4.172 -30.361 1.00 93.88 186 SER A O 1
ATOM 1488 N N . ILE A 1 187 ? 21.430 -2.051 -30.195 1.00 93.31 187 ILE A N 1
ATOM 1489 C CA . ILE A 1 187 ? 22.748 -1.410 -30.060 1.00 93.31 187 ILE A CA 1
ATOM 1490 C C . ILE A 1 187 ? 23.452 -1.929 -28.800 1.00 93.31 187 ILE A C 1
ATOM 1492 O O . ILE A 1 187 ? 24.578 -2.423 -28.881 1.00 93.31 187 ILE A O 1
ATOM 1496 N N . PHE A 1 188 ? 22.752 -1.961 -27.665 1.00 93.44 188 PHE A N 1
ATOM 1497 C CA . PHE A 1 188 ? 23.299 -2.475 -26.409 1.00 93.44 188 PHE A CA 1
ATOM 1498 C C . PHE A 1 188 ? 23.777 -3.929 -26.513 1.00 93.44 188 PHE A C 1
ATOM 1500 O O . PHE A 1 188 ? 24.872 -4.269 -26.063 1.00 93.44 188 PHE A O 1
ATOM 1507 N N . ASN A 1 189 ? 22.986 -4.797 -27.149 1.00 90.56 189 ASN A N 1
ATOM 1508 C CA . ASN A 1 189 ? 23.330 -6.211 -27.314 1.00 90.56 189 ASN A CA 1
ATOM 1509 C C . ASN A 1 189 ? 24.486 -6.444 -28.300 1.00 90.56 189 ASN A C 1
ATOM 1511 O O . ASN A 1 189 ? 25.192 -7.443 -28.172 1.00 90.56 189 ASN A O 1
ATOM 1515 N N . SER A 1 190 ? 24.692 -5.542 -29.264 1.00 88.19 190 SER A N 1
ATOM 1516 C CA . SER A 1 190 ? 25.809 -5.618 -30.218 1.00 88.19 190 SER A CA 1
ATOM 1517 C C . SER A 1 190 ? 27.170 -5.270 -29.595 1.00 88.19 190 SER A C 1
ATOM 1519 O O . SER A 1 190 ? 28.213 -5.551 -30.183 1.00 88.19 190 SER A O 1
ATOM 1521 N N . GLY A 1 191 ? 27.180 -4.703 -28.380 1.00 79.19 191 GLY A N 1
ATOM 1522 C CA . GLY A 1 191 ? 28.405 -4.289 -27.692 1.00 79.19 191 GLY A CA 1
ATOM 1523 C C . GLY A 1 191 ? 29.046 -3.025 -28.275 1.00 79.19 191 GLY A C 1
ATOM 1524 O O . GLY A 1 191 ? 30.195 -2.725 -27.944 1.00 79.19 191 GLY A O 1
ATOM 1525 N N . GLU A 1 192 ? 28.317 -2.300 -29.128 1.00 69.56 192 GLU A N 1
ATOM 1526 C CA . GLU A 1 192 ? 28.711 -1.008 -29.703 1.00 69.56 192 GLU A CA 1
ATOM 1527 C C . GLU A 1 192 ? 28.587 0.151 -28.693 1.00 69.56 192 GLU A C 1
ATOM 1529 O O . GLU A 1 192 ? 29.182 1.205 -28.891 1.00 69.56 192 GLU A O 1
ATOM 1534 N N . ASP A 1 193 ? 27.934 -0.071 -27.546 1.00 63.00 193 ASP A N 1
ATOM 1535 C CA . ASP A 1 193 ? 27.796 0.883 -26.430 1.00 63.00 193 ASP A CA 1
ATOM 1536 C C . ASP A 1 193 ? 29.090 1.061 -25.593 1.00 63.00 193 ASP A C 1
ATOM 1538 O O . ASP A 1 193 ? 29.069 1.083 -24.358 1.00 63.00 193 ASP A O 1
ATOM 1542 N N . ARG A 1 194 ? 30.255 1.195 -26.240 1.00 55.66 194 ARG A N 1
ATOM 1543 C CA . ARG A 1 194 ? 31.558 1.335 -25.552 1.00 55.66 194 ARG A CA 1
ATOM 1544 C C . ARG A 1 194 ? 31.820 2.720 -24.939 1.00 55.66 194 ARG A C 1
ATOM 1546 O O . ARG A 1 194 ? 32.832 2.887 -24.272 1.00 55.66 194 ARG A O 1
ATOM 1553 N N . GLU A 1 195 ? 30.924 3.692 -25.109 1.00 55.53 195 GLU A N 1
ATOM 1554 C CA . GLU A 1 195 ? 31.173 5.101 -24.742 1.00 55.53 195 GLU A CA 1
ATOM 1555 C C . GLU A 1 195 ? 30.442 5.609 -23.483 1.00 55.53 195 GLU A C 1
ATOM 1557 O O . GLU A 1 195 ? 30.382 6.810 -23.241 1.00 55.53 195 GLU A O 1
ATOM 1562 N N . SER A 1 196 ? 29.888 4.746 -22.627 1.00 53.22 196 SER A N 1
ATOM 1563 C CA . SER A 1 196 ? 29.160 5.202 -21.421 1.00 53.22 196 SER A CA 1
ATOM 1564 C C . SER A 1 196 ? 29.714 4.657 -20.102 1.00 53.22 196 SER A C 1
ATOM 1566 O O . SER A 1 196 ? 28.973 4.370 -19.160 1.00 53.22 196 SER A O 1
ATOM 1568 N N . GLU A 1 197 ? 31.039 4.518 -20.016 1.00 50.81 197 GLU A N 1
ATOM 1569 C CA . GLU A 1 197 ? 31.746 4.230 -18.758 1.00 50.81 197 GLU A CA 1
ATOM 1570 C C . GLU A 1 197 ? 32.187 5.508 -18.006 1.00 50.81 197 GLU A C 1
ATOM 1572 O O . GLU A 1 197 ? 32.346 5.465 -16.790 1.00 50.81 197 GLU A O 1
ATOM 1577 N N . ASP A 1 198 ? 32.214 6.672 -18.669 1.00 47.00 198 ASP A N 1
ATOM 1578 C CA . ASP A 1 198 ? 32.697 7.940 -18.084 1.00 47.00 198 ASP A CA 1
ATOM 1579 C C . ASP A 1 198 ? 31.628 8.817 -17.399 1.00 47.00 198 ASP A C 1
ATOM 1581 O O . ASP A 1 198 ? 31.936 9.887 -16.882 1.00 47.00 198 ASP A O 1
ATOM 1585 N N . LEU A 1 199 ? 30.365 8.382 -17.327 1.00 51.09 199 LEU A N 1
ATOM 1586 C CA . LEU A 1 199 ? 29.296 9.152 -16.659 1.00 51.09 199 LEU A CA 1
ATOM 1587 C C . LEU A 1 199 ? 28.961 8.656 -15.240 1.00 51.09 199 LEU A C 1
ATOM 1589 O O . LEU A 1 199 ? 28.083 9.212 -14.584 1.00 51.09 199 LEU A O 1
ATOM 1593 N N . ALA A 1 200 ? 29.668 7.640 -14.733 1.00 42.03 200 ALA A N 1
ATOM 1594 C CA . ALA A 1 200 ? 29.441 7.081 -13.396 1.00 42.03 200 ALA A CA 1
ATOM 1595 C C . ALA A 1 200 ? 30.056 7.903 -12.239 1.00 42.03 200 ALA A C 1
ATOM 1597 O O . ALA A 1 200 ? 29.913 7.516 -11.083 1.00 42.03 200 ALA A O 1
ATOM 1598 N N . SER A 1 201 ? 30.708 9.037 -12.518 1.00 42.50 201 SER A N 1
ATOM 1599 C CA . SER A 1 201 ? 31.245 9.963 -11.504 1.00 42.50 201 SER A CA 1
ATOM 1600 C C . SER A 1 201 ? 30.471 11.287 -11.397 1.00 42.50 201 SER A C 1
ATOM 1602 O O . SER A 1 201 ? 30.863 12.162 -10.629 1.00 42.50 201 SER A O 1
ATOM 1604 N N . GLY A 1 202 ? 29.359 11.432 -12.126 1.00 40.84 202 GLY A N 1
ATOM 1605 C CA . GLY A 1 202 ? 28.586 12.673 -12.212 1.00 40.84 202 GLY A CA 1
ATOM 1606 C C . GLY A 1 202 ? 27.086 12.499 -11.981 1.00 40.84 202 GLY A C 1
ATOM 1607 O O . GLY A 1 202 ? 26.299 13.114 -12.691 1.00 40.84 202 GLY A O 1
ATOM 1608 N N . GLU A 1 203 ? 26.659 11.678 -11.017 1.00 40.50 203 GLU A N 1
ATOM 1609 C CA . GLU A 1 203 ? 25.307 11.817 -10.453 1.00 40.50 203 GLU A CA 1
ATOM 1610 C C . GLU A 1 203 ? 25.318 13.006 -9.477 1.00 40.50 203 GLU A C 1
ATOM 1612 O O . GLU A 1 203 ? 25.397 12.849 -8.262 1.00 40.50 203 GLU A O 1
ATOM 1617 N N . SER A 1 204 ? 25.275 14.227 -10.019 1.00 38.62 204 SER A N 1
ATOM 1618 C CA . SER A 1 204 ? 24.574 15.303 -9.328 1.00 38.62 204 SER A CA 1
ATOM 1619 C C . SER A 1 204 ? 23.083 15.096 -9.567 1.00 38.62 204 SER A C 1
ATOM 1621 O O . SER A 1 204 ? 22.654 14.760 -10.672 1.00 38.62 204 SER A O 1
ATOM 1623 N N . ASP A 1 205 ? 22.300 15.269 -8.508 1.00 44.81 205 ASP A N 1
ATOM 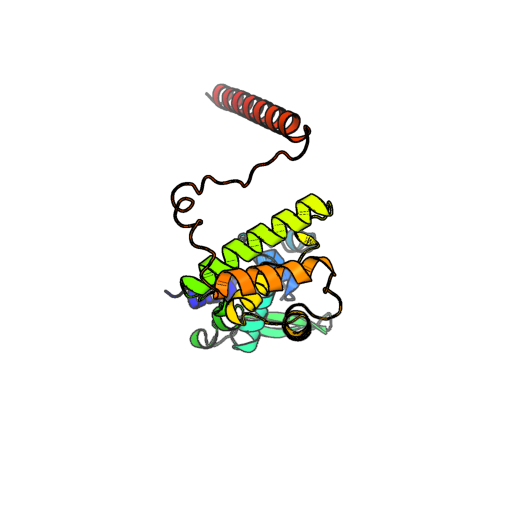1624 C CA . ASP A 1 205 ? 20.848 15.348 -8.539 1.00 44.81 205 ASP A CA 1
ATOM 1625 C C . ASP A 1 205 ? 20.374 16.330 -9.624 1.00 44.81 205 ASP A C 1
ATOM 1627 O O . ASP A 1 205 ? 20.149 17.513 -9.373 1.00 44.81 205 ASP A O 1
ATOM 1631 N N . VAL A 1 206 ? 20.141 15.841 -10.843 1.00 41.94 206 VAL A N 1
ATOM 1632 C CA . VAL A 1 206 ? 19.311 16.540 -11.833 1.00 41.94 206 VAL A CA 1
ATOM 1633 C C . VAL A 1 206 ? 17.865 16.147 -11.567 1.00 41.94 206 VAL A C 1
ATOM 1635 O O . VAL A 1 206 ? 17.160 15.558 -12.382 1.00 41.94 206 VAL A O 1
ATOM 1638 N N . ASN A 1 207 ? 17.440 16.479 -10.355 1.00 42.97 207 ASN A N 1
ATOM 1639 C CA . ASN A 1 207 ? 16.054 16.689 -10.012 1.00 42.97 207 ASN A CA 1
ATOM 1640 C C . ASN A 1 207 ? 15.911 18.179 -9.704 1.00 42.97 207 ASN A C 1
ATOM 1642 O O . ASN A 1 207 ? 15.640 18.562 -8.578 1.00 42.97 207 ASN A O 1
ATOM 1646 N N . ASN A 1 208 ? 16.208 19.021 -10.697 1.00 43.38 208 ASN A N 1
ATOM 1647 C CA . ASN A 1 208 ? 15.829 20.428 -10.712 1.00 43.38 208 ASN A CA 1
ATOM 1648 C C . ASN A 1 208 ? 16.008 20.990 -12.125 1.00 43.38 208 ASN A C 1
ATOM 1650 O O . ASN A 1 208 ? 17.093 21.396 -12.532 1.00 43.38 208 ASN A O 1
ATOM 1654 N N . GLN A 1 209 ? 14.905 21.063 -12.862 1.00 37.38 209 GLN A N 1
ATOM 1655 C CA . GLN A 1 209 ? 14.693 22.198 -13.747 1.00 37.38 209 GLN A CA 1
ATOM 1656 C C . GLN A 1 209 ? 13.335 22.833 -13.443 1.00 37.38 209 GLN A C 1
ATOM 1658 O O . GLN A 1 209 ? 12.429 22.162 -12.943 1.00 37.38 209 GLN A O 1
ATOM 1663 N N . PRO A 1 210 ? 13.247 24.156 -13.640 1.00 33.75 210 PRO A N 1
ATOM 1664 C CA . PRO A 1 210 ? 12.415 25.035 -12.846 1.00 33.75 210 PRO A CA 1
ATOM 1665 C C . PRO A 1 210 ? 10.948 24.856 -13.216 1.00 33.75 210 PRO A C 1
ATOM 1667 O O . PRO A 1 210 ? 10.528 25.121 -14.343 1.00 33.75 210 PRO A O 1
ATOM 1670 N N . LEU A 1 211 ? 10.147 24.474 -12.224 1.00 38.47 211 LEU A N 1
ATOM 1671 C CA . LEU A 1 211 ? 8.755 24.896 -12.201 1.00 38.47 211 LEU A CA 1
ATOM 1672 C C . LEU A 1 211 ? 8.757 26.426 -12.234 1.00 38.47 211 LEU A C 1
ATOM 1674 O O . LEU A 1 211 ? 9.577 27.066 -11.576 1.00 38.47 211 LEU A O 1
ATOM 1678 N N . GLY A 1 212 ? 7.891 26.991 -13.073 1.00 39.81 212 GLY A N 1
ATOM 1679 C CA . GLY A 1 212 ? 7.856 28.417 -13.371 1.00 39.81 212 GLY A CA 1
ATOM 1680 C C . GLY A 1 212 ? 7.862 29.311 -12.129 1.00 39.81 212 GLY A C 1
ATOM 1681 O O . GLY A 1 212 ? 7.525 28.882 -11.030 1.00 39.81 212 GLY A O 1
ATOM 1682 N N . ASN A 1 213 ? 8.232 30.570 -12.367 1.00 43.47 213 ASN A N 1
ATOM 1683 C CA . ASN A 1 213 ? 8.420 31.726 -11.476 1.00 43.47 213 ASN A CA 1
ATOM 1684 C C . ASN A 1 213 ? 7.302 32.059 -10.440 1.00 43.47 213 ASN A C 1
ATOM 1686 O O . ASN A 1 213 ? 7.115 33.220 -10.089 1.00 43.47 213 ASN A O 1
ATOM 1690 N N . HIS A 1 214 ? 6.567 31.081 -9.913 1.00 46.53 214 HIS A N 1
ATOM 1691 C CA . HIS A 1 214 ? 5.637 31.218 -8.793 1.00 46.53 214 HIS A CA 1
ATOM 1692 C C . HIS A 1 214 ? 6.225 30.766 -7.445 1.00 46.53 214 HIS A C 1
ATOM 1694 O O . HIS A 1 214 ? 5.798 31.287 -6.420 1.00 46.53 214 HIS A O 1
ATOM 1700 N N . GLY A 1 215 ? 7.242 29.893 -7.424 1.00 42.62 215 GLY A N 1
ATOM 1701 C CA . GLY A 1 215 ? 7.829 29.375 -6.174 1.00 42.62 215 GLY A CA 1
ATOM 1702 C C . GLY A 1 215 ? 8.664 30.393 -5.387 1.00 42.62 215 GLY A C 1
ATOM 1703 O O . GLY A 1 215 ? 8.515 30.501 -4.177 1.00 42.62 215 GLY A O 1
ATOM 1704 N N . ALA A 1 216 ? 9.464 31.224 -6.065 1.00 47.88 216 ALA A N 1
ATOM 1705 C CA . ALA A 1 216 ? 10.347 32.193 -5.399 1.00 47.88 216 ALA A CA 1
ATOM 1706 C C . ALA A 1 216 ? 9.590 33.311 -4.651 1.00 47.88 216 ALA A C 1
ATOM 1708 O O . ALA A 1 216 ? 10.133 33.937 -3.741 1.00 47.88 216 ALA A O 1
ATOM 1709 N N . LEU A 1 217 ? 8.334 33.576 -5.032 1.00 48.12 217 LEU A N 1
ATOM 1710 C CA . LEU A 1 217 ? 7.476 34.544 -4.346 1.00 48.12 217 LEU A CA 1
ATOM 1711 C C . LEU A 1 217 ? 6.797 33.928 -3.110 1.00 48.12 217 LEU A C 1
ATOM 1713 O O . LEU A 1 217 ? 6.527 34.642 -2.146 1.00 48.12 217 LEU A O 1
ATOM 1717 N N . GLU A 1 218 ? 6.526 32.621 -3.132 1.00 56.31 218 GLU A N 1
ATOM 1718 C CA . GLU A 1 218 ? 5.970 31.889 -1.989 1.00 56.31 218 GLU A CA 1
ATOM 1719 C C . GLU A 1 218 ? 7.045 31.560 -0.952 1.00 56.31 218 GLU A C 1
ATOM 1721 O O . GLU A 1 218 ? 6.784 31.728 0.234 1.00 56.31 218 GLU A O 1
ATOM 1726 N N . GLU A 1 219 ? 8.264 31.209 -1.372 1.00 62.84 219 GLU A N 1
ATOM 1727 C CA . GLU A 1 219 ? 9.401 30.980 -0.468 1.00 62.84 219 GLU A CA 1
ATOM 1728 C C . GLU A 1 219 ? 9.785 32.253 0.294 1.00 62.84 219 GLU A C 1
ATOM 1730 O O . GLU A 1 219 ? 9.881 32.223 1.518 1.00 62.84 219 GLU A O 1
ATOM 1735 N N . LYS A 1 220 ? 9.867 33.405 -0.391 1.00 68.19 220 LYS A N 1
ATOM 1736 C CA . LYS A 1 220 ? 10.088 34.697 0.282 1.00 68.19 220 LYS A CA 1
ATOM 1737 C C . LYS A 1 220 ? 8.967 35.066 1.251 1.00 68.19 220 LYS A C 1
ATOM 1739 O O . LYS A 1 220 ? 9.246 35.580 2.328 1.00 68.19 220 LYS A O 1
ATOM 1744 N N . LYS A 1 221 ? 7.706 34.784 0.899 1.00 73.12 221 LYS A N 1
ATOM 1745 C CA . LYS A 1 221 ? 6.573 34.994 1.816 1.00 73.12 221 LYS A CA 1
ATOM 1746 C C . LYS A 1 221 ? 6.635 34.067 3.026 1.00 73.12 221 LYS A C 1
ATOM 1748 O O . LYS A 1 221 ? 6.234 34.476 4.115 1.00 73.12 221 LYS A O 1
ATOM 1753 N N . LEU A 1 222 ? 7.113 32.836 2.850 1.00 70.06 222 LEU A N 1
ATOM 1754 C CA . LEU A 1 222 ? 7.270 31.875 3.937 1.00 70.06 222 LEU A CA 1
ATOM 1755 C C . LEU A 1 222 ? 8.406 32.293 4.878 1.00 70.06 222 LEU A C 1
ATOM 1757 O O . LEU A 1 222 ? 8.223 32.261 6.092 1.00 70.06 222 LEU A O 1
ATOM 1761 N N . GLU A 1 223 ? 9.535 32.751 4.331 1.00 78.50 223 GLU A N 1
ATOM 1762 C CA . GLU A 1 223 ? 10.659 33.289 5.105 1.00 78.50 223 GLU A CA 1
ATOM 1763 C C . GLU A 1 223 ? 10.274 34.564 5.870 1.00 78.50 223 GLU A C 1
ATOM 1765 O O . GLU A 1 223 ? 10.557 34.662 7.065 1.00 78.50 223 GLU A O 1
ATOM 1770 N N . GLU A 1 224 ? 9.556 35.503 5.239 1.00 86.69 224 GLU A N 1
ATOM 1771 C CA . GLU A 1 224 ? 9.026 36.691 5.927 1.00 86.69 224 GLU A CA 1
ATOM 1772 C C . GLU A 1 224 ? 8.030 36.319 7.034 1.00 86.69 224 GLU A C 1
ATOM 1774 O O . GLU A 1 224 ? 8.079 36.891 8.124 1.00 86.69 224 GLU A O 1
ATOM 1779 N N . SER A 1 225 ? 7.160 35.331 6.796 1.00 84.12 225 SER A N 1
ATOM 1780 C CA . SER A 1 225 ? 6.188 34.872 7.800 1.00 84.12 225 SER A CA 1
ATOM 1781 C C . SER A 1 225 ? 6.869 34.183 8.987 1.00 84.12 225 SER A C 1
ATOM 1783 O O . SER A 1 225 ? 6.478 34.399 10.133 1.00 84.12 225 SER A O 1
ATOM 1785 N N . LEU A 1 226 ? 7.914 33.386 8.739 1.00 78.81 226 LEU A N 1
ATOM 1786 C CA . LEU A 1 226 ? 8.710 32.743 9.790 1.00 78.81 226 LEU A CA 1
ATOM 1787 C C . LEU A 1 226 ? 9.515 33.764 10.600 1.00 78.81 226 LEU A C 1
ATOM 1789 O O . LEU A 1 226 ? 9.622 33.631 11.820 1.00 78.81 226 LEU A O 1
ATOM 1793 N N . PHE A 1 227 ? 10.040 34.801 9.946 1.00 88.94 227 PHE A N 1
ATOM 1794 C CA . PHE A 1 227 ? 10.726 35.896 10.625 1.00 88.94 227 PHE A CA 1
ATOM 1795 C C . PHE A 1 227 ? 9.773 36.684 11.538 1.00 88.94 227 PHE A C 1
ATOM 1797 O O . PHE A 1 227 ? 10.091 36.909 12.706 1.00 88.94 227 PHE A O 1
ATOM 1804 N N . GLN A 1 228 ? 8.574 37.026 11.051 1.00 87.19 228 GLN A N 1
ATOM 1805 C CA . GLN A 1 228 ? 7.548 37.709 11.852 1.00 87.19 228 GLN A CA 1
ATOM 1806 C C . GLN A 1 228 ? 7.077 36.870 13.046 1.00 87.19 228 GLN A C 1
ATOM 1808 O O . GLN A 1 228 ? 6.905 37.407 14.140 1.00 87.19 228 GLN A O 1
ATOM 1813 N N . LEU A 1 229 ? 6.913 35.554 12.864 1.00 81.69 229 LEU A N 1
ATOM 1814 C CA . LEU A 1 229 ? 6.530 34.644 13.946 1.00 81.69 229 LEU A CA 1
ATOM 1815 C C . LEU A 1 229 ? 7.597 34.597 15.053 1.00 81.69 229 LEU A C 1
ATOM 1817 O O . LEU A 1 229 ? 7.263 34.617 16.236 1.00 81.69 229 LEU A O 1
ATOM 1821 N N . ASN A 1 230 ? 8.878 34.576 14.674 1.00 81.06 230 ASN A N 1
ATOM 1822 C CA . ASN A 1 230 ? 9.985 34.562 15.630 1.00 81.06 230 ASN A CA 1
ATOM 1823 C C . ASN A 1 230 ? 10.092 35.870 16.425 1.00 81.06 230 ASN A C 1
ATOM 1825 O O . ASN A 1 230 ? 10.371 35.830 17.621 1.00 81.06 230 ASN A O 1
ATOM 1829 N N . GLU A 1 231 ? 9.859 37.022 15.794 1.00 90.00 231 GLU A N 1
ATOM 1830 C CA . GLU A 1 231 ? 9.840 38.308 16.505 1.00 90.00 231 GLU A CA 1
ATOM 1831 C C . GLU A 1 231 ? 8.644 38.421 17.461 1.00 90.00 231 GLU A C 1
ATOM 1833 O O . GLU A 1 231 ? 8.817 38.848 18.601 1.00 90.00 231 GLU A O 1
ATOM 1838 N N . LEU A 1 232 ? 7.461 37.939 17.061 1.00 83.06 232 LEU A N 1
ATOM 1839 C CA . LEU A 1 232 ? 6.294 37.847 17.949 1.00 83.06 232 LEU A CA 1
ATOM 1840 C C . LEU A 1 232 ? 6.560 36.948 19.160 1.00 83.06 232 LEU A C 1
ATOM 1842 O O . LEU A 1 232 ? 6.223 37.307 20.285 1.00 83.06 232 LEU A O 1
ATOM 1846 N N . MET A 1 233 ? 7.208 35.799 18.957 1.00 80.44 233 MET A N 1
ATOM 1847 C CA . MET A 1 233 ? 7.563 34.906 20.060 1.00 80.44 233 MET A CA 1
ATOM 1848 C C . MET A 1 233 ? 8.559 35.535 21.039 1.00 80.44 233 MET A C 1
ATOM 1850 O O . MET A 1 233 ? 8.428 35.333 22.243 1.00 80.44 233 MET A O 1
ATOM 1854 N N . LYS A 1 234 ? 9.532 36.314 20.552 1.00 84.19 234 LYS A N 1
ATOM 1855 C CA . LYS A 1 234 ? 10.462 37.038 21.432 1.00 84.19 234 LYS A CA 1
ATOM 1856 C C . LYS A 1 234 ? 9.760 38.110 22.262 1.00 84.19 234 LYS A C 1
ATOM 1858 O O . LYS A 1 234 ? 10.136 38.302 23.410 1.00 84.19 234 LYS A O 1
ATOM 1863 N N . GLN A 1 235 ? 8.758 38.787 21.700 1.00 81.62 235 GLN A N 1
ATOM 1864 C CA . GLN A 1 235 ? 7.973 39.786 22.431 1.00 81.62 235 GLN A CA 1
ATOM 1865 C C . GLN A 1 235 ? 7.133 39.147 23.539 1.00 81.62 235 GLN A C 1
ATOM 1867 O O . GLN A 1 235 ? 7.164 39.633 24.660 1.00 81.62 235 GLN A O 1
ATOM 1872 N N . VAL A 1 236 ? 6.476 38.015 23.263 1.00 77.56 236 VAL A N 1
ATOM 1873 C CA . VAL A 1 236 ? 5.700 37.278 24.279 1.00 77.56 236 VAL A CA 1
ATOM 1874 C C . VAL A 1 236 ? 6.592 36.801 25.429 1.00 77.56 236 VAL A C 1
ATOM 1876 O O . VAL A 1 236 ? 6.219 36.934 26.585 1.00 77.56 236 VAL A O 1
ATOM 1879 N N . ILE A 1 237 ? 7.796 36.302 25.130 1.00 79.62 237 ILE A N 1
ATOM 1880 C CA . ILE A 1 237 ? 8.742 35.863 26.170 1.00 79.62 237 ILE A CA 1
ATOM 1881 C C . ILE A 1 237 ? 9.246 37.047 27.014 1.00 79.62 237 ILE A C 1
ATOM 1883 O O . ILE A 1 237 ? 9.497 36.876 28.199 1.00 79.62 237 ILE A O 1
ATOM 1887 N N . ALA A 1 238 ? 9.380 38.238 26.425 1.00 75.00 238 ALA A N 1
ATOM 1888 C CA . ALA A 1 238 ? 9.841 39.435 27.129 1.00 75.00 238 ALA A CA 1
ATOM 1889 C C . ALA A 1 238 ? 8.752 40.132 27.970 1.00 75.00 238 ALA A C 1
ATOM 1891 O O . ALA A 1 238 ? 9.088 40.991 28.778 1.00 75.00 238 ALA A O 1
ATOM 1892 N N . GLU A 1 239 ? 7.471 39.805 27.775 1.00 70.69 239 GLU A N 1
ATOM 1893 C CA . GLU A 1 239 ? 6.354 40.336 28.577 1.00 70.69 239 GLU A CA 1
ATOM 1894 C C . GLU A 1 239 ? 6.006 39.448 29.790 1.00 70.69 239 GLU A C 1
ATOM 1896 O O . GLU A 1 239 ? 5.271 39.891 30.672 1.00 70.69 239 GLU A O 1
ATOM 1901 N N . ASP A 1 240 ? 6.559 38.230 29.852 1.00 57.53 240 ASP A N 1
ATOM 1902 C CA . ASP A 1 240 ? 6.390 37.266 30.952 1.00 57.53 240 ASP A CA 1
ATOM 1903 C C . ASP A 1 240 ? 7.570 37.263 31.965 1.00 57.53 240 ASP A C 1
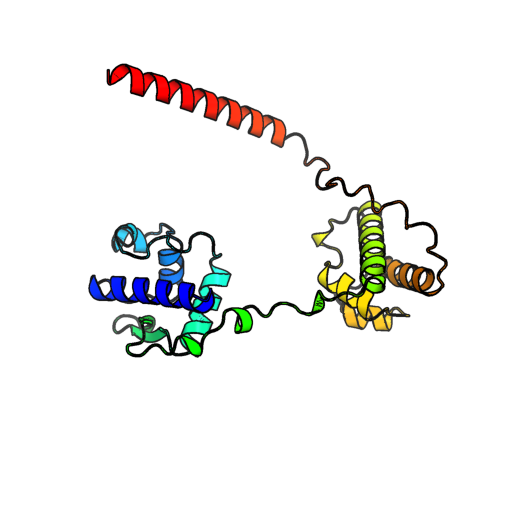ATOM 1905 O O . ASP A 1 240 ? 7.560 36.470 32.913 1.00 57.53 240 ASP A O 1
ATOM 1909 N N . GLU A 1 241 ? 8.565 38.151 31.802 1.00 53.56 241 GLU A N 1
ATOM 1910 C CA . GLU A 1 241 ? 9.642 38.454 32.778 1.00 53.56 241 GLU A CA 1
ATOM 1911 C C . GLU A 1 241 ? 9.424 39.807 33.480 1.00 53.56 241 GLU A C 1
ATOM 1913 O O . GLU A 1 241 ? 9.641 39.867 34.716 1.00 53.56 241 GLU A O 1
#